Protein AF-0000000069749648 (afdb_homodimer)

Structure (mmCIF, N/CA/C/O backbone):
data_AF-0000000069749648-model_v1
#
loop_
_entity.id
_entity.type
_entity.pdbx_description
1 polymer 'Transgelin 3'
#
loop_
_atom_site.group_PDB
_atom_site.id
_atom_site.type_symbol
_atom_site.label_atom_id
_atom_site.label_alt_id
_atom_site.label_comp_id
_atom_site.label_asym_id
_atom_site.label_entity_id
_atom_site.label_seq_id
_atom_site.pdbx_PDB_ins_code
_atom_site.Cartn_x
_atom_site.Cartn_y
_atom_site.Cartn_z
_atom_site.occupancy
_atom_site.B_iso_or_equiv
_atom_site.auth_seq_id
_atom_site.auth_comp_id
_atom_site.auth_asym_id
_atom_site.auth_atom_id
_atom_site.pdbx_PDB_model_num
ATOM 1 N N . MET A 1 1 ? 39.031 -11.867 5.82 1 22.61 1 MET A N 1
ATOM 2 C CA . MET A 1 1 ? 38.375 -11.773 7.109 1 22.61 1 MET A CA 1
ATOM 3 C C . MET A 1 1 ? 37.031 -11.07 6.965 1 22.61 1 MET A C 1
ATOM 5 O O . MET A 1 1 ? 36.938 -9.844 7.016 1 22.61 1 MET A O 1
ATOM 9 N N . ALA A 1 2 ? 36.281 -11.398 5.996 1 26.17 2 ALA A N 1
ATOM 10 C CA . ALA A 1 2 ? 35.125 -10.641 5.496 1 26.17 2 ALA A CA 1
ATOM 11 C C . ALA A 1 2 ? 34.094 -10.43 6.594 1 26.17 2 ALA A C 1
ATOM 13 O O . ALA A 1 2 ? 33.625 -11.398 7.203 1 26.17 2 ALA A O 1
ATOM 14 N N . ASN A 1 3 ? 34.312 -9.406 7.535 1 29.53 3 ASN A N 1
ATOM 15 C CA . ASN A 1 3 ? 33.469 -8.961 8.641 1 29.53 3 ASN A CA 1
ATOM 16 C C . ASN A 1 3 ? 31.984 -9.008 8.266 1 29.53 3 ASN A C 1
ATOM 18 O O . ASN A 1 3 ? 31.547 -8.32 7.348 1 29.53 3 ASN A O 1
ATOM 22 N N . ARG A 1 4 ? 31.297 -10.023 8.242 1 36.91 4 ARG A N 1
ATOM 23 C CA . ARG A 1 4 ? 29.859 -10.227 8.102 1 36.91 4 ARG A CA 1
ATOM 24 C C . ARG A 1 4 ? 29.078 -9.172 8.867 1 36.91 4 ARG A C 1
ATOM 26 O O . ARG A 1 4 ? 29.234 -9.039 10.086 1 36.91 4 ARG A O 1
ATOM 33 N N . GLY A 1 5 ? 28.859 -7.902 8.477 1 34.72 5 GLY A N 1
ATOM 34 C CA . GLY A 1 5 ? 28.547 -6.609 9.055 1 34.72 5 GLY A CA 1
ATOM 35 C C . GLY A 1 5 ? 27.406 -6.672 10.055 1 34.72 5 GLY A C 1
ATOM 36 O O . GLY A 1 5 ? 26.469 -7.465 9.898 1 34.72 5 GLY A O 1
ATOM 37 N N . PRO A 1 6 ? 27.5 -6.52 11.414 1 42.25 6 PRO A N 1
ATOM 38 C CA . PRO A 1 6 ? 26.672 -6.309 12.594 1 42.25 6 PRO A CA 1
ATOM 39 C C . PRO A 1 6 ? 25.328 -5.672 12.258 1 42.25 6 PRO A C 1
ATOM 41 O O . PRO A 1 6 ? 24.547 -5.352 13.156 1 42.25 6 PRO A O 1
ATOM 44 N N . SER A 1 7 ? 25.062 -4.98 11.141 1 43.41 7 SER A N 1
ATOM 45 C CA . SER A 1 7 ? 24.156 -3.893 10.805 1 43.41 7 SER A CA 1
ATOM 46 C C . SER A 1 7 ? 22.703 -4.371 10.781 1 43.41 7 SER A C 1
ATOM 48 O O . SER A 1 7 ? 21.781 -3.561 10.867 1 43.41 7 SER A O 1
ATOM 50 N N . TYR A 1 8 ? 22.422 -5.598 10.43 1 50.19 8 TYR A N 1
ATOM 51 C CA . TYR A 1 8 ? 21.016 -5.996 10.281 1 50.19 8 TYR A CA 1
ATOM 52 C C . TYR A 1 8 ? 20.312 -6.016 11.633 1 50.19 8 TYR A C 1
ATOM 54 O O . TYR A 1 8 ? 19.156 -5.602 11.742 1 50.19 8 TYR A O 1
ATOM 62 N N . GLY A 1 9 ? 21 -6.465 12.609 1 49.41 9 GLY A N 1
ATOM 63 C CA . GLY A 1 9 ? 20.422 -6.516 13.945 1 49.41 9 GLY A CA 1
ATOM 64 C C . GLY A 1 9 ? 20.141 -5.145 14.523 1 49.41 9 GLY A C 1
ATOM 65 O O . GLY A 1 9 ? 19.078 -4.926 15.117 1 49.41 9 GLY A O 1
ATOM 66 N N . LEU A 1 10 ? 21.156 -4.352 14.523 1 55.03 10 LEU A N 1
ATOM 67 C CA . LEU A 1 10 ? 21 -2.982 15.008 1 55.03 10 LEU A CA 1
ATOM 68 C C . LEU A 1 10 ? 19.906 -2.25 14.242 1 55.03 10 LEU A C 1
ATOM 70 O O . LEU A 1 10 ? 19.125 -1.51 14.836 1 55.03 10 LEU A O 1
ATOM 74 N N . SER A 1 11 ? 19.734 -2.695 13.039 1 69.81 11 SER A N 1
ATOM 75 C CA . SER A 1 11 ? 18.719 -2.07 12.203 1 69.81 11 SER A CA 1
ATOM 76 C C . SER A 1 11 ? 17.328 -2.525 12.602 1 69.81 11 SER A C 1
ATOM 78 O O . SER A 1 11 ? 16.391 -1.717 12.648 1 69.81 11 SER A O 1
ATOM 80 N N . ARG A 1 12 ? 17.359 -3.623 13.133 1 64.25 12 ARG A N 1
ATOM 81 C CA . ARG A 1 12 ? 16.047 -4.148 13.508 1 64.25 12 ARG A CA 1
ATOM 82 C C . ARG A 1 12 ? 15.57 -3.545 14.828 1 64.25 12 ARG A C 1
ATOM 84 O O . ARG A 1 12 ? 14.398 -3.197 14.969 1 64.25 12 ARG A O 1
ATOM 91 N N . GLU A 1 13 ? 16.453 -3.598 15.758 1 68.69 13 GLU A N 1
ATOM 92 C CA . GLU A 1 13 ? 16.125 -2.957 17.031 1 68.69 13 GLU A CA 1
ATOM 93 C C . GLU A 1 13 ? 15.68 -1.511 16.812 1 68.69 13 GLU A C 1
ATOM 95 O O . GLU A 1 13 ? 14.734 -1.045 17.453 1 68.69 13 GLU A O 1
ATOM 100 N N . VAL A 1 14 ? 16.359 -0.956 15.922 1 72.12 14 VAL A N 1
ATOM 101 C CA . VAL A 1 14 ? 16.031 0.428 15.602 1 72.12 14 VAL A CA 1
ATOM 102 C C . VAL A 1 14 ? 14.641 0.489 14.961 1 72.12 14 VAL A C 1
ATOM 104 O O . VAL A 1 14 ? 13.805 1.304 15.352 1 72.12 14 VAL A O 1
ATOM 107 N N . GLN A 1 15 ? 14.281 -0.429 14.086 1 76.94 15 GLN A N 1
ATOM 108 C CA . GLN A 1 15 ? 12.992 -0.454 13.398 1 76.94 15 GLN A CA 1
ATOM 109 C C . GLN A 1 15 ? 11.852 -0.719 14.375 1 76.94 15 GLN A C 1
ATOM 111 O O . GLN A 1 15 ? 10.781 -0.114 14.266 1 76.94 15 GLN A O 1
ATOM 116 N N . GLU A 1 16 ? 12.164 -1.532 15.305 1 74.88 16 GLU A N 1
ATOM 117 C CA . GLU A 1 16 ? 11.148 -1.84 16.312 1 74.88 16 GLU A CA 1
ATOM 118 C C . GLU A 1 16 ? 10.828 -0.618 17.172 1 74.88 16 GLU A C 1
ATOM 120 O O . GLU A 1 16 ? 9.672 -0.383 17.516 1 74.88 16 GLU A O 1
ATOM 125 N N . LYS A 1 17 ? 11.758 -0.023 17.531 1 76.94 17 LYS A N 1
ATOM 126 C CA . LYS A 1 17 ? 11.57 1.187 18.328 1 76.94 17 LYS A CA 1
ATOM 127 C C . LYS A 1 17 ? 10.773 2.232 17.547 1 76.94 17 LYS A C 1
ATOM 129 O O . LYS A 1 17 ? 9.914 2.908 18.125 1 76.94 17 LYS A O 1
ATOM 134 N N . ILE A 1 18 ? 11.008 2.203 16.359 1 75.56 18 ILE A N 1
ATOM 135 C CA . ILE A 1 18 ? 10.289 3.133 15.492 1 75.56 18 ILE A CA 1
ATOM 136 C C . ILE A 1 18 ? 8.812 2.758 15.445 1 75.56 18 ILE A C 1
ATOM 138 O O . ILE A 1 18 ? 7.941 3.619 15.594 1 75.56 18 ILE A O 1
ATOM 142 N N . GLU A 1 19 ? 8.578 1.515 15.305 1 80.31 19 GLU A N 1
ATOM 143 C CA . GLU A 1 19 ? 7.207 1.035 15.211 1 80.31 19 GLU A CA 1
ATOM 144 C C . GLU A 1 19 ? 6.453 1.244 16.516 1 80.31 19 GLU A C 1
ATOM 146 O O . GLU A 1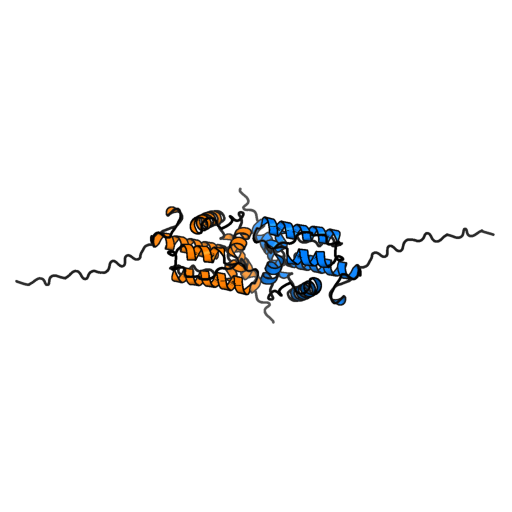 19 ? 5.242 1.469 16.516 1 80.31 19 GLU A O 1
ATOM 151 N N . GLN A 1 20 ? 7.164 1.251 17.547 1 82.88 20 GLN A N 1
ATOM 152 C CA . GLN A 1 20 ? 6.559 1.403 18.875 1 82.88 20 GLN A CA 1
ATOM 153 C C . GLN A 1 20 ? 6.09 2.838 19.094 1 82.88 20 GLN A C 1
ATOM 155 O O . GLN A 1 20 ? 5.234 3.088 19.953 1 82.88 20 GLN A O 1
ATOM 160 N N . LYS A 1 21 ? 6.582 3.648 18.359 1 91.94 21 LYS A N 1
ATOM 161 C CA . LYS A 1 21 ? 6.258 5.062 18.531 1 91.94 21 LYS A CA 1
ATOM 162 C C . LYS A 1 21 ? 4.953 5.418 17.828 1 91.94 21 LYS A C 1
ATOM 164 O O . LYS A 1 21 ? 4.379 6.48 18.078 1 91.94 21 LYS A O 1
ATOM 169 N N . TYR A 1 22 ? 4.484 4.508 17.109 1 94.75 22 TYR A N 1
ATOM 170 C CA . TYR A 1 22 ? 3.227 4.758 16.422 1 94.75 22 TYR A CA 1
ATOM 171 C C . TYR A 1 22 ? 2.076 4.891 17.422 1 94.75 22 TYR A C 1
ATOM 173 O O . TYR A 1 22 ? 1.959 4.094 18.344 1 94.75 22 TYR A O 1
ATOM 181 N N . ASP A 1 23 ? 1.226 5.883 17.25 1 96.62 23 ASP A N 1
ATOM 182 C CA . ASP A 1 23 ? 0.149 6.195 18.188 1 96.62 23 ASP A CA 1
ATOM 183 C C . ASP A 1 23 ? -1.218 6.035 17.531 1 96.62 23 ASP A C 1
ATOM 185 O O . ASP A 1 23 ? -1.628 6.875 16.734 1 96.62 23 ASP A O 1
ATOM 189 N N . ALA A 1 24 ? -1.998 5.047 17.953 1 95.56 24 ALA A N 1
ATOM 190 C CA . ALA A 1 24 ? -3.293 4.73 17.359 1 95.56 24 ALA A CA 1
ATOM 191 C C . ALA A 1 24 ? -4.305 5.844 17.609 1 95.56 24 ALA A C 1
ATOM 193 O O . ALA A 1 24 ? -5.16 6.125 16.781 1 95.56 24 ALA A O 1
ATOM 194 N N . ASP A 1 25 ? -4.266 6.387 18.797 1 96.81 25 ASP A N 1
ATOM 195 C CA . ASP A 1 25 ? -5.164 7.5 19.078 1 96.81 25 ASP A CA 1
ATOM 196 C C . ASP A 1 25 ? -4.867 8.695 18.188 1 96.81 25 ASP A C 1
ATOM 198 O O . ASP A 1 25 ? -5.789 9.375 17.719 1 96.81 25 ASP A O 1
ATOM 202 N N . LEU A 1 26 ? -3.594 8.961 18.031 1 96.88 26 LEU A N 1
ATOM 203 C CA . LEU A 1 26 ? -3.188 10.047 17.156 1 96.88 26 LEU A CA 1
ATOM 204 C C . LEU A 1 26 ? -3.65 9.789 15.727 1 96.88 26 LEU A C 1
ATOM 206 O O . LEU A 1 26 ? -4.082 10.711 15.031 1 96.88 26 LEU A O 1
ATOM 210 N N . GLU A 1 27 ? -3.531 8.578 15.258 1 97.81 27 GLU A N 1
ATOM 211 C CA . GLU A 1 27 ? -4.051 8.188 13.953 1 97.81 27 GLU A CA 1
ATOM 212 C C . GLU A 1 27 ? -5.504 8.617 13.781 1 97.81 27 GLU A C 1
ATOM 214 O O . GLU A 1 27 ? -5.855 9.273 12.797 1 97.81 27 GLU A O 1
ATOM 219 N N . ASN A 1 28 ? -6.328 8.297 14.734 1 96.69 28 ASN A N 1
ATOM 220 C CA . ASN A 1 28 ? -7.75 8.617 14.664 1 96.69 28 ASN A CA 1
ATOM 221 C C . ASN A 1 28 ? -7.977 10.125 14.586 1 96.69 28 ASN A C 1
ATOM 223 O O . ASN A 1 28 ? -8.812 10.586 13.812 1 96.69 28 ASN A O 1
ATOM 227 N N . LYS A 1 29 ? -7.262 10.82 15.352 1 96.69 29 LYS A N 1
ATOM 228 C CA . LYS A 1 29 ? -7.355 12.273 15.352 1 96.69 29 LYS A CA 1
ATOM 229 C C . LYS A 1 29 ? -6.965 12.844 13.984 1 96.69 29 LYS A C 1
ATOM 231 O O . LYS A 1 29 ? -7.656 13.719 13.453 1 96.69 29 LYS A O 1
ATOM 236 N N . LEU A 1 30 ? -5.91 12.328 13.461 1 97.81 30 LEU A N 1
ATOM 237 C CA . LEU A 1 30 ? -5.414 12.82 12.18 1 97.81 30 LEU A CA 1
ATOM 238 C C . LEU A 1 30 ? -6.375 12.477 11.055 1 97.81 30 LEU A C 1
ATOM 240 O O . LEU A 1 30 ? -6.625 13.297 10.164 1 97.81 30 LEU A O 1
ATOM 244 N N . VAL A 1 31 ? -6.914 11.305 11.078 1 96.94 31 VAL A N 1
ATOM 245 C CA . VAL A 1 31 ? -7.895 10.891 10.078 1 96.94 31 VAL A CA 1
ATOM 246 C C . VAL A 1 31 ? -9.109 11.812 10.141 1 96.94 31 VAL A C 1
ATOM 248 O O . VAL A 1 31 ? -9.57 12.305 9.109 1 96.94 31 VAL A O 1
ATOM 251 N N . ASP A 1 32 ? -9.586 12.039 11.32 1 95.38 32 ASP A N 1
ATOM 252 C CA . ASP A 1 32 ? -10.742 12.914 11.5 1 95.38 32 ASP A CA 1
ATOM 253 C C . ASP A 1 32 ? -10.461 14.312 10.953 1 95.38 32 ASP A C 1
ATOM 255 O O . ASP A 1 32 ? -11.289 14.891 10.258 1 95.38 32 ASP A O 1
ATOM 259 N N . TRP A 1 33 ? -9.352 14.789 11.227 1 97 33 TRP A N 1
ATOM 260 C CA . TRP A 1 33 ? -8.992 16.125 10.758 1 97 33 TRP A CA 1
ATOM 261 C C . TRP A 1 33 ? -8.922 16.172 9.242 1 97 33 TRP A C 1
ATOM 263 O O . TRP A 1 33 ? -9.5 17.062 8.609 1 97 33 TRP A O 1
ATOM 273 N N . ILE A 1 34 ? -8.242 15.258 8.664 1 97.5 34 ILE A N 1
ATOM 274 C CA . ILE A 1 34 ? -8.016 15.258 7.223 1 97.5 34 ILE A CA 1
ATOM 275 C C . ILE A 1 34 ? -9.352 15.172 6.492 1 97.5 34 ILE A C 1
ATOM 277 O O . ILE A 1 34 ? -9.578 15.898 5.52 1 97.5 34 ILE A O 1
ATOM 281 N N . ILE A 1 35 ? -10.195 14.359 6.957 1 95.88 35 ILE A N 1
ATOM 282 C CA . ILE A 1 35 ? -11.5 14.195 6.328 1 95.88 35 ILE A CA 1
ATOM 283 C C . ILE A 1 35 ? -12.297 15.5 6.445 1 95.88 35 ILE A C 1
ATOM 285 O O . ILE A 1 35 ? -12.891 15.961 5.469 1 95.88 35 ILE A O 1
ATOM 289 N N . LEU A 1 36 ? -12.273 16.031 7.605 1 94.75 36 LEU A N 1
ATOM 290 C CA . LEU A 1 36 ? -12.984 17.297 7.816 1 94.75 36 LEU A CA 1
ATOM 291 C C . LEU A 1 36 ? -12.383 18.406 6.973 1 94.75 36 LEU A C 1
ATOM 293 O O . LEU A 1 36 ? -13.109 19.188 6.359 1 94.75 36 LEU A O 1
ATOM 297 N N . GLN A 1 37 ? -11.055 18.484 6.945 1 96.38 37 GLN A N 1
ATOM 298 C CA . GLN A 1 37 ? -10.32 19.547 6.242 1 96.38 37 GLN A CA 1
ATOM 299 C C . GLN A 1 37 ? -10.547 19.453 4.738 1 96.38 37 GLN A C 1
ATOM 301 O O . GLN A 1 37 ? -10.742 20.469 4.074 1 96.38 37 GLN A O 1
ATOM 306 N N . CYS A 1 38 ? -10.445 18.297 4.125 1 94.5 38 CYS A N 1
ATOM 307 C CA . CYS A 1 38 ? -10.547 18.094 2.686 1 94.5 38 CYS A CA 1
ATOM 308 C C . CYS A 1 38 ? -12 18 2.246 1 94.5 38 CYS A C 1
ATOM 310 O O . CYS A 1 38 ? -12.305 18.109 1.055 1 94.5 38 CYS A O 1
ATOM 312 N N . ALA A 1 39 ? -12.836 17.75 3.018 1 81 39 ALA A N 1
ATOM 313 C CA . ALA A 1 39 ? -14.266 17.672 2.734 1 81 39 ALA A CA 1
ATOM 314 C C . ALA A 1 39 ? -14.672 16.266 2.322 1 81 39 ALA A C 1
ATOM 316 O O . ALA A 1 39 ? -13.914 15.312 2.527 1 81 39 ALA A O 1
ATOM 317 N N . GLU A 1 40 ? -15.797 16.156 1.513 1 70.44 40 GLU A N 1
ATOM 318 C CA . GLU A 1 40 ? -16.594 14.938 1.503 1 70.44 40 GLU A CA 1
ATOM 319 C C . GLU A 1 40 ? -16.094 13.961 0.442 1 70.44 40 GLU A C 1
ATOM 321 O O . GLU A 1 40 ? -16.578 12.828 0.366 1 70.44 40 GLU A O 1
ATOM 326 N N . ASP A 1 41 ? -15 14.227 -0.091 1 81.5 41 ASP A N 1
ATOM 327 C CA . ASP A 1 41 ? -14.672 13.312 -1.179 1 81.5 41 ASP A CA 1
ATOM 328 C C . ASP A 1 41 ? -13.625 12.289 -0.742 1 81.5 41 ASP A C 1
ATOM 330 O O . ASP A 1 41 ? -13.156 11.484 -1.55 1 81.5 41 ASP A O 1
ATOM 334 N N . ILE A 1 42 ? -13.352 12.203 0.586 1 86.81 42 ILE A N 1
ATOM 335 C CA . ILE A 1 42 ? -12.328 11.266 1.046 1 86.81 42 ILE A CA 1
ATOM 336 C C . ILE A 1 42 ? -12.969 10.172 1.893 1 86.81 42 ILE A C 1
ATOM 338 O O . ILE A 1 42 ? -13.703 10.461 2.836 1 86.81 42 ILE A O 1
ATOM 342 N N . GLU A 1 43 ? -12.773 9 1.472 1 85.25 43 GLU A N 1
ATOM 343 C CA . GLU A 1 43 ? -13.305 7.871 2.227 1 85.25 43 GLU A CA 1
ATOM 344 C C . GLU A 1 43 ? -12.508 7.637 3.506 1 85.25 43 GLU A C 1
ATOM 346 O O . GLU A 1 43 ? -11.281 7.699 3.496 1 85.25 43 GLU A O 1
ATOM 351 N N . HIS A 1 44 ? -13.312 7.406 4.578 1 91.81 44 HIS A N 1
ATOM 352 C CA . HIS A 1 44 ? -12.695 7.105 5.859 1 91.81 44 HIS A CA 1
ATOM 353 C C . HIS A 1 44 ? -12.008 5.742 5.832 1 91.81 44 HIS A C 1
ATOM 355 O O . HIS A 1 44 ? -12.641 4.734 5.504 1 91.81 44 HIS A O 1
ATOM 361 N N . PRO A 1 45 ? -10.758 5.73 6.191 1 92.38 45 PRO A N 1
ATOM 362 C CA . PRO A 1 45 ? -10.102 4.422 6.23 1 92.38 45 PRO A CA 1
ATOM 363 C C . PRO A 1 45 ? -10.445 3.625 7.488 1 92.38 45 PRO A C 1
ATOM 365 O O . PRO A 1 45 ? -10.766 4.211 8.523 1 92.38 45 PRO A O 1
ATOM 368 N N . PRO A 1 46 ? -10.477 2.273 7.387 1 92.69 46 PRO A N 1
ATOM 369 C CA . PRO A 1 46 ? -10.531 1.504 8.633 1 92.69 46 PRO A CA 1
ATOM 370 C C . PRO A 1 46 ? -9.375 1.822 9.57 1 92.69 46 PRO A C 1
ATOM 372 O O . PRO A 1 46 ? -8.32 2.295 9.133 1 92.69 46 PRO A O 1
ATOM 375 N N . PRO A 1 47 ? -9.641 1.553 10.82 1 94.38 47 PRO A N 1
ATOM 376 C CA . PRO A 1 47 ? -8.555 1.838 11.766 1 94.38 47 PRO A CA 1
ATOM 377 C C . PRO A 1 47 ? -7.367 0.896 11.602 1 94.38 47 PRO A C 1
ATOM 379 O O . PRO A 1 47 ? -7.523 -0.222 11.102 1 94.38 47 PRO A O 1
ATOM 382 N N . GLY A 1 48 ? -6.215 1.396 11.977 1 95 48 GLY A N 1
ATOM 383 C CA . GLY A 1 48 ? -5.016 0.573 11.953 1 95 48 GLY A CA 1
ATOM 384 C C . GLY A 1 48 ? -3.885 1.189 11.156 1 95 48 GLY A C 1
ATOM 385 O O . GLY A 1 48 ? -4.121 1.814 10.117 1 95 48 GLY A O 1
ATOM 386 N N . ARG A 1 49 ? -2.688 0.854 11.609 1 95.12 49 ARG A N 1
ATOM 387 C CA . ARG A 1 49 ? -1.48 1.42 11.016 1 95.12 49 ARG A CA 1
ATOM 388 C C . ARG A 1 49 ? -1.396 1.091 9.531 1 95.12 49 ARG A C 1
ATOM 390 O O . ARG A 1 49 ? -1.089 1.961 8.711 1 95.12 49 ARG A O 1
ATOM 397 N N . ALA A 1 50 ? -1.678 -0.129 9.211 1 93.62 50 ALA A N 1
ATOM 398 C CA . ALA A 1 50 ? -1.573 -0.572 7.824 1 93.62 50 ALA A CA 1
ATOM 399 C C . ALA A 1 50 ? -2.602 0.133 6.941 1 93.62 50 ALA A C 1
ATOM 401 O O . ALA A 1 50 ? -2.289 0.549 5.824 1 93.62 50 ALA A O 1
ATOM 402 N N . HIS A 1 51 ? -3.801 0.271 7.434 1 94.38 51 HIS A N 1
ATOM 403 C CA . HIS A 1 51 ? -4.859 0.953 6.695 1 94.38 51 HIS A CA 1
ATOM 404 C C . HIS A 1 51 ? -4.547 2.438 6.531 1 94.38 51 HIS A C 1
ATOM 406 O O . HIS A 1 51 ? -4.797 3.014 5.469 1 94.38 51 HIS A O 1
ATOM 412 N N . PHE A 1 52 ? -3.947 2.967 7.617 1 97.06 52 PHE A N 1
ATOM 413 C CA . PHE A 1 52 ? -3.553 4.371 7.574 1 97.06 52 PHE A CA 1
ATOM 414 C C . PHE A 1 52 ? -2.467 4.598 6.531 1 97.06 52 PHE A C 1
ATOM 416 O O . PHE A 1 52 ? -2.541 5.547 5.746 1 97.06 52 PHE A O 1
ATOM 423 N N . GLN A 1 53 ? -1.512 3.758 6.473 1 96.62 53 GLN A N 1
ATOM 424 C CA . GLN A 1 53 ? -0.444 3.836 5.48 1 96.62 53 GLN A CA 1
ATOM 425 C C . GLN A 1 53 ? -1 3.736 4.066 1 96.62 53 GLN A C 1
ATOM 427 O O . GLN A 1 53 ? -0.69 4.566 3.209 1 96.62 53 GLN A O 1
ATOM 432 N N . GLN A 1 54 ? -1.849 2.834 3.848 1 94.06 54 GLN A N 1
ATOM 433 C CA . GLN A 1 54 ? -2.41 2.604 2.52 1 94.06 54 GLN A CA 1
ATOM 434 C C . GLN A 1 54 ? -3.254 3.793 2.066 1 94.06 54 GLN A C 1
ATOM 436 O O . GLN A 1 54 ? -3.225 4.168 0.893 1 94.06 54 GLN A O 1
ATOM 441 N N . TRP A 1 55 ? -3.939 4.297 3.002 1 94.56 55 TRP A N 1
ATOM 442 C CA . TRP A 1 55 ? -4.82 5.43 2.746 1 94.56 55 TRP A CA 1
ATOM 443 C C . TRP A 1 55 ? -4.027 6.633 2.246 1 94.56 55 TRP A C 1
ATOM 445 O O . TRP A 1 55 ? -4.484 7.359 1.36 1 94.56 55 TRP A O 1
ATOM 455 N N . LEU A 1 56 ? -2.793 6.777 2.684 1 97 56 LEU A N 1
ATOM 456 C CA . LEU A 1 56 ? -1.982 7.953 2.396 1 97 56 LEU A CA 1
ATOM 457 C C . LEU A 1 56 ? -0.925 7.645 1.343 1 97 56 LEU A C 1
ATOM 459 O O . LEU A 1 56 ? -0.316 8.555 0.78 1 97 56 LEU A O 1
ATOM 463 N N . MET A 1 57 ? -0.721 6.465 1.025 1 96 57 MET A N 1
ATOM 464 C CA . MET A 1 57 ? 0.48 5.941 0.38 1 96 57 MET A CA 1
ATOM 465 C C . MET A 1 57 ? 0.635 6.512 -1.025 1 96 57 MET A C 1
ATOM 467 O O . MET A 1 57 ? 1.754 6.77 -1.477 1 96 57 MET A O 1
ATOM 471 N N . ASP A 1 58 ? -0.434 6.785 -1.72 1 94.44 58 ASP A N 1
ATOM 472 C CA . ASP A 1 58 ? -0.288 7.215 -3.107 1 94.44 58 ASP A CA 1
ATOM 473 C C . ASP A 1 58 ? -0.181 8.734 -3.201 1 94.44 58 ASP A C 1
ATOM 475 O O . ASP A 1 58 ? -0.07 9.289 -4.297 1 94.44 58 ASP A O 1
ATOM 479 N N . GLY A 1 59 ? -0.336 9.406 -2.043 1 97.38 59 GLY A N 1
ATOM 480 C CA . GLY A 1 59 ? -0.088 10.844 -1.986 1 97.38 59 GLY A CA 1
ATOM 481 C C . GLY A 1 59 ? -1.316 11.672 -2.305 1 97.38 59 GLY A C 1
ATOM 482 O O . GLY A 1 59 ? -1.327 12.883 -2.08 1 97.38 59 GLY A O 1
ATOM 483 N N . THR A 1 60 ? -2.371 11.055 -2.785 1 96.25 60 THR A N 1
ATOM 484 C CA . THR A 1 60 ? -3.553 11.781 -3.232 1 96.25 60 THR A CA 1
ATOM 485 C C . THR A 1 60 ? -4.195 12.531 -2.07 1 96.25 60 THR A C 1
ATOM 487 O O . THR A 1 60 ? -4.449 13.734 -2.166 1 96.25 60 THR A O 1
ATOM 490 N N . VAL A 1 61 ? -4.426 11.852 -0.993 1 96.62 61 VAL A N 1
ATOM 491 C CA . VAL A 1 61 ? -5.059 12.445 0.177 1 96.62 61 VAL A CA 1
ATOM 492 C C . VAL A 1 61 ? -4.172 13.555 0.734 1 96.62 61 VAL A C 1
ATOM 494 O O . VAL A 1 61 ? -4.664 14.625 1.114 1 96.62 61 VAL A O 1
ATOM 497 N N . LEU A 1 62 ? -2.883 13.336 0.735 1 98.12 62 LEU A N 1
ATOM 498 C CA . LEU A 1 62 ? -1.933 14.305 1.262 1 98.12 62 LEU A CA 1
ATOM 499 C C . LEU A 1 62 ? -1.948 15.586 0.43 1 98.12 62 LEU A C 1
ATOM 501 O O . LEU A 1 62 ? -1.956 16.688 0.979 1 98.12 62 LEU A O 1
ATOM 505 N N . CYS A 1 63 ? -1.938 15.422 -0.853 1 98.19 63 CYS A N 1
ATOM 506 C CA . CYS A 1 63 ? -1.979 16.578 -1.747 1 98.19 63 CYS A CA 1
ATOM 507 C C . CYS A 1 63 ? -3.289 17.344 -1.592 1 98.19 63 CYS A C 1
ATOM 509 O O . CYS A 1 63 ? -3.295 18.562 -1.582 1 98.19 63 CYS A O 1
ATOM 511 N N . LYS A 1 64 ? -4.375 16.641 -1.459 1 97.25 64 LYS A N 1
ATOM 512 C CA . LYS A 1 64 ? -5.656 17.281 -1.206 1 97.25 64 LYS A CA 1
ATOM 513 C C . LYS A 1 64 ? -5.629 18.062 0.113 1 97.25 64 LYS A C 1
ATOM 515 O O . LYS A 1 64 ? -6.145 19.172 0.199 1 97.25 64 LYS A O 1
ATOM 520 N N . LEU A 1 65 ? -5.047 17.469 1.126 1 97.62 65 LEU A N 1
ATOM 521 C CA . LEU A 1 65 ? -4.949 18.094 2.441 1 97.62 65 LEU A CA 1
ATOM 522 C C . LEU A 1 65 ? -4.203 19.422 2.357 1 97.62 65 LEU A C 1
ATOM 524 O O . LEU A 1 65 ? -4.727 20.469 2.768 1 97.62 65 LEU A O 1
ATOM 528 N N . ILE A 1 66 ? -3.018 19.438 1.768 1 98.62 66 ILE A N 1
ATOM 529 C CA . ILE A 1 66 ? -2.203 20.656 1.74 1 98.62 66 ILE A CA 1
ATOM 530 C C . ILE A 1 66 ? -2.879 21.703 0.872 1 98.62 66 ILE A C 1
ATOM 532 O O . ILE A 1 66 ? -2.875 22.891 1.213 1 98.62 66 ILE A O 1
ATOM 536 N N . ASN A 1 67 ? -3.475 21.266 -0.201 1 97.75 67 ASN A N 1
ATOM 537 C CA . ASN A 1 67 ? -4.188 22.219 -1.048 1 97.75 67 ASN A CA 1
ATOM 538 C C . ASN A 1 67 ? -5.359 22.859 -0.31 1 97.75 67 ASN A C 1
ATOM 540 O O . ASN A 1 67 ? -5.652 24.047 -0.506 1 97.75 67 ASN A O 1
ATOM 544 N N . SER A 1 68 ? -6.004 22.109 0.497 1 97.25 68 SER A N 1
ATOM 545 C CA . SER A 1 68 ? -7.176 22.594 1.217 1 97.25 68 SER A CA 1
ATOM 546 C C . SER A 1 68 ? -6.793 23.656 2.238 1 97.25 68 SER A C 1
ATOM 548 O O . SER A 1 68 ? -7.656 24.359 2.768 1 97.25 68 SER A O 1
ATOM 550 N N . LEU A 1 69 ? -5.559 23.812 2.533 1 97.62 69 LEU A N 1
ATOM 551 C CA . LEU A 1 69 ? -5.078 24.781 3.508 1 97.62 69 LEU A CA 1
ATOM 552 C C . LEU A 1 69 ? -4.762 26.109 2.834 1 97.62 69 LEU A C 1
ATOM 554 O O . LEU A 1 69 ? -4.246 27.031 3.477 1 97.62 69 LEU A O 1
ATOM 558 N N . TYR A 1 70 ? -5.055 26.156 1.564 1 97.69 70 TYR A N 1
ATOM 559 C CA . TYR A 1 70 ? -4.902 27.391 0.797 1 97.69 70 TYR A CA 1
ATOM 560 C C . TYR A 1 70 ? -6.25 27.906 0.31 1 97.69 70 TYR A C 1
ATOM 562 O O . TYR A 1 70 ? -7.188 27.125 0.125 1 97.69 70 TYR A O 1
ATOM 570 N N . PRO A 1 71 ? -6.301 29.25 0.111 1 96.5 71 PRO A N 1
ATOM 571 C CA . PRO A 1 71 ? -7.516 29.75 -0.535 1 96.5 71 PRO A CA 1
ATOM 572 C C . PRO A 1 71 ? -7.703 29.203 -1.946 1 96.5 71 PRO A C 1
ATOM 574 O O . PRO A 1 71 ? -6.727 28.859 -2.617 1 96.5 71 PRO A O 1
ATOM 577 N N . PRO A 1 72 ? -9.008 29.109 -2.318 1 94.31 72 PRO A N 1
ATOM 578 C CA . PRO A 1 72 ? -9.258 28.625 -3.678 1 94.31 72 PRO A CA 1
ATOM 579 C C . PRO A 1 72 ? -8.453 29.391 -4.73 1 94.31 72 PRO A C 1
ATOM 581 O O . PRO A 1 72 ? -8.391 30.625 -4.688 1 94.31 72 PRO A O 1
ATOM 584 N N . GLY A 1 73 ? -7.809 28.641 -5.57 1 95.12 73 GLY A N 1
ATOM 585 C CA . GLY A 1 73 ? -7.031 29.266 -6.633 1 95.12 73 GLY A CA 1
ATOM 586 C C . GLY A 1 73 ? -5.562 29.406 -6.289 1 95.12 73 GLY A C 1
ATOM 587 O O . GLY A 1 73 ? -4.746 29.719 -7.16 1 95.12 73 GLY A O 1
ATOM 588 N N . GLN A 1 74 ? -5.109 29.266 -5.043 1 97.25 74 GLN A N 1
ATOM 589 C CA . GLN A 1 74 ? -3.725 29.438 -4.613 1 97.25 74 GLN A CA 1
ATOM 590 C C . GLN A 1 74 ? -3.115 28.109 -4.184 1 97.25 74 GLN A C 1
ATOM 592 O O . GLN A 1 74 ? -2.109 28.078 -3.471 1 97.25 74 GLN A O 1
ATOM 597 N N . GLU A 1 75 ? -3.779 27.078 -4.57 1 97.56 75 GLU A N 1
ATOM 598 C CA . GLU A 1 75 ? -3.311 25.75 -4.211 1 97.56 75 GLU A CA 1
ATOM 599 C C . GLU A 1 75 ? -1.919 25.484 -4.773 1 97.56 75 GLU A C 1
ATOM 601 O O . GLU A 1 75 ? -1.641 25.797 -5.934 1 97.56 75 GLU A O 1
ATOM 606 N N . PRO A 1 76 ? -1.045 24.891 -4.012 1 98.25 76 PRO A N 1
ATOM 607 C CA . PRO A 1 76 ? 0.333 24.672 -4.461 1 98.25 76 PRO A CA 1
ATOM 608 C C . PRO A 1 76 ? 0.464 23.484 -5.406 1 98.25 76 PRO A C 1
ATOM 610 O O . PRO A 1 76 ? 1.467 23.359 -6.113 1 98.25 76 PRO A O 1
ATOM 613 N N . ILE A 1 77 ? -0.465 22.594 -5.359 1 98.12 77 ILE A N 1
ATOM 614 C CA . ILE A 1 77 ? -0.384 21.406 -6.207 1 98.12 77 ILE A CA 1
ATOM 615 C C . ILE A 1 77 ? -1.497 21.453 -7.254 1 98.12 77 ILE A C 1
ATOM 617 O O . ILE A 1 77 ? -2.68 21.375 -6.91 1 98.12 77 ILE A O 1
ATOM 621 N N . ALA A 1 78 ? -1.133 21.406 -8.469 1 95.56 78 ALA A N 1
ATOM 622 C CA . ALA A 1 78 ? -2.066 21.656 -9.562 1 95.56 78 ALA A CA 1
ATOM 623 C C . ALA A 1 78 ? -2.814 20.391 -9.953 1 95.56 78 ALA A C 1
ATOM 625 O O . ALA A 1 78 ? -4.031 20.422 -10.156 1 95.56 78 ALA A O 1
ATOM 626 N N . LYS A 1 79 ? -2.084 19.344 -10.094 1 95.69 79 LYS A N 1
ATOM 627 C CA . LYS A 1 79 ? -2.691 18.109 -10.57 1 95.69 79 L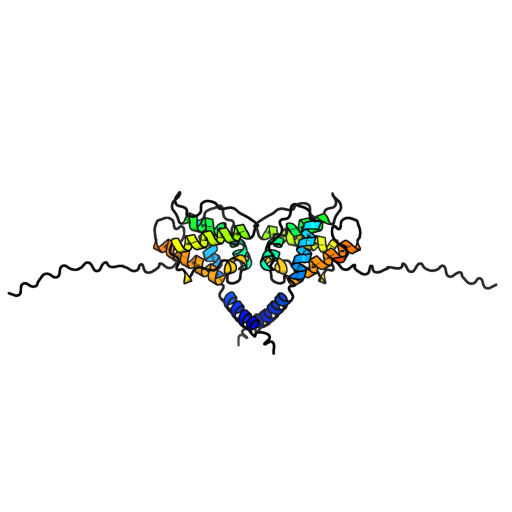YS A CA 1
ATOM 628 C C . LYS A 1 79 ? -2.535 16.984 -9.547 1 95.69 79 LYS A C 1
ATOM 630 O O . LYS A 1 79 ? -1.425 16.719 -9.086 1 95.69 79 LYS A O 1
ATOM 635 N N . ILE A 1 80 ? -3.67 16.516 -9.188 1 95.38 80 ILE A N 1
ATOM 636 C CA . ILE A 1 80 ? -3.707 15.375 -8.281 1 95.38 80 ILE A CA 1
ATOM 637 C C . ILE A 1 80 ? -4.398 14.195 -8.961 1 95.38 80 ILE A C 1
ATOM 639 O O . ILE A 1 80 ? -5.5 14.344 -9.5 1 95.38 80 ILE A O 1
ATOM 643 N N . SER A 1 81 ? -3.723 13.078 -9.031 1 92.31 81 SER A N 1
ATOM 644 C CA . SER A 1 81 ? -4.309 11.922 -9.695 1 92.31 81 SER A CA 1
ATOM 645 C C . SER A 1 81 ? -3.969 10.633 -8.953 1 92.31 81 SER A C 1
ATOM 647 O O . SER A 1 81 ? -2.84 10.453 -8.492 1 92.31 81 SER A O 1
ATOM 649 N N . GLU A 1 82 ? -4.996 9.82 -8.859 1 88.94 82 GLU A N 1
ATOM 650 C CA . GLU A 1 82 ? -4.746 8.484 -8.336 1 88.94 82 GLU A CA 1
ATOM 651 C C . GLU A 1 82 ? -3.967 7.633 -9.336 1 88.94 82 GLU A C 1
ATOM 653 O O . GLU A 1 82 ? -4.219 7.695 -10.539 1 88.94 82 GLU A O 1
ATOM 658 N N . SER A 1 83 ? -2.918 6.949 -8.82 1 86.94 83 SER A N 1
ATOM 659 C CA . SER A 1 83 ? -2.123 6.082 -9.688 1 86.94 83 SER A CA 1
ATOM 660 C C . SER A 1 83 ? -1.588 4.875 -8.922 1 86.94 83 SER A C 1
ATOM 662 O O . SER A 1 83 ? -1.196 4.996 -7.762 1 86.94 83 SER A O 1
ATOM 664 N N . LYS A 1 84 ? -1.479 3.768 -9.625 1 82.75 84 LYS A N 1
ATOM 665 C CA . LYS A 1 84 ? -0.86 2.572 -9.062 1 82.75 84 LYS A CA 1
ATOM 666 C C . LYS A 1 84 ? 0.637 2.539 -9.352 1 82.75 84 LYS A C 1
ATOM 668 O O . LYS A 1 84 ? 1.361 1.701 -8.805 1 82.75 84 LYS A O 1
ATOM 673 N N . MET A 1 85 ? 1.019 3.492 -10.203 1 83.56 85 MET A N 1
ATOM 674 C CA . MET A 1 85 ? 2.432 3.518 -10.57 1 83.56 85 MET A CA 1
ATOM 675 C C . MET A 1 85 ? 3.275 4.121 -9.453 1 83.56 85 MET A C 1
ATOM 677 O O . MET A 1 85 ? 3.01 5.238 -9.008 1 83.56 85 MET A O 1
ATOM 681 N N . ALA A 1 86 ? 4.312 3.387 -9.117 1 88.88 86 ALA A N 1
ATOM 682 C CA . ALA A 1 86 ? 5.168 3.771 -7.996 1 88.88 86 ALA A CA 1
ATOM 683 C C . ALA A 1 86 ? 5.75 5.168 -8.203 1 88.88 86 ALA A C 1
ATOM 685 O O . ALA A 1 86 ? 5.762 5.984 -7.281 1 88.88 86 ALA A O 1
ATOM 686 N N . PHE A 1 87 ? 6.258 5.426 -9.43 1 90.69 87 PHE A N 1
ATOM 687 C CA . PHE A 1 87 ? 6.891 6.703 -9.719 1 90.69 87 PHE A CA 1
ATOM 688 C C . PHE A 1 87 ? 5.922 7.855 -9.492 1 90.69 87 PHE A C 1
ATOM 690 O O . PHE A 1 87 ? 6.289 8.875 -8.906 1 90.69 87 PHE A O 1
ATOM 697 N N . LYS A 1 88 ? 4.707 7.672 -9.875 1 93.94 88 LYS A N 1
ATOM 698 C CA . LYS A 1 88 ? 3.695 8.711 -9.719 1 93.94 88 LYS A CA 1
ATOM 699 C C . LYS A 1 88 ? 3.326 8.906 -8.25 1 93.94 88 LYS A C 1
ATOM 701 O O . LYS A 1 88 ? 3.133 10.031 -7.793 1 93.94 88 LYS A O 1
ATOM 706 N N . GLN A 1 89 ? 3.24 7.855 -7.566 1 94.75 89 GLN A N 1
ATOM 707 C CA . GLN A 1 89 ? 2.938 7.91 -6.137 1 94.75 89 GLN A CA 1
ATOM 708 C C . GLN A 1 89 ? 4.023 8.664 -5.375 1 94.75 89 GLN A C 1
ATOM 710 O O . GLN A 1 89 ? 3.73 9.594 -4.621 1 94.75 89 GLN A O 1
ATOM 715 N N . MET A 1 90 ? 5.238 8.344 -5.625 1 94.69 90 MET A N 1
ATOM 716 C CA . MET A 1 90 ? 6.359 8.984 -4.938 1 94.69 90 MET A CA 1
ATOM 717 C C . MET A 1 90 ? 6.461 10.453 -5.316 1 94.69 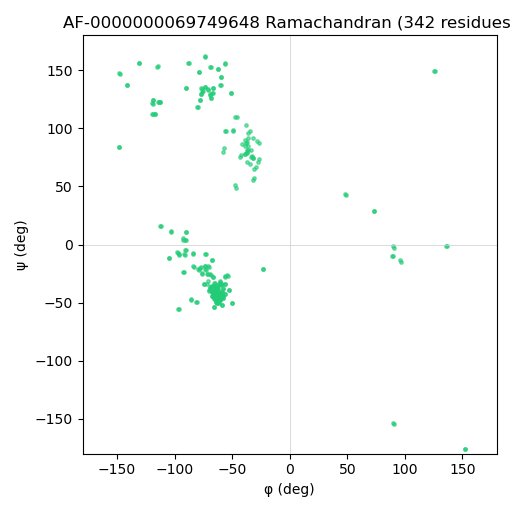90 MET A C 1
ATOM 719 O O . MET A 1 90 ? 6.828 11.289 -4.484 1 94.69 90 MET A O 1
ATOM 723 N N . GLU A 1 91 ? 6.16 10.75 -6.539 1 96.88 91 GLU A N 1
ATOM 724 C CA . GLU A 1 91 ? 6.148 12.141 -6.988 1 96.88 91 GLU A CA 1
ATOM 725 C C . GLU A 1 91 ? 5.113 12.961 -6.223 1 96.88 91 GLU A C 1
ATOM 727 O O . GLU A 1 91 ? 5.41 14.055 -5.754 1 96.88 91 GLU A O 1
ATOM 732 N N . GLN A 1 92 ? 3.932 12.422 -6.078 1 97.94 92 GLN A N 1
ATOM 733 C CA . GLN A 1 92 ? 2.879 13.133 -5.355 1 97.94 92 GLN A CA 1
ATOM 734 C C . GLN A 1 92 ? 3.238 13.297 -3.883 1 97.94 92 GLN A C 1
ATOM 736 O O . GLN A 1 92 ? 3.002 14.359 -3.297 1 97.94 92 GLN A O 1
ATOM 741 N N . ILE A 1 93 ? 3.811 12.258 -3.293 1 98.5 93 ILE A N 1
ATOM 742 C CA . ILE A 1 93 ? 4.262 12.367 -1.909 1 98.5 93 ILE A CA 1
ATOM 743 C C . ILE A 1 93 ? 5.293 13.484 -1.786 1 98.5 93 ILE A C 1
ATOM 745 O O . ILE A 1 93 ? 5.215 14.312 -0.875 1 98.5 93 ILE A O 1
ATOM 749 N N . SER A 1 94 ? 6.172 13.547 -2.754 1 98.44 94 SER A N 1
ATOM 750 C CA . SER A 1 94 ? 7.211 14.57 -2.748 1 98.44 94 SER A CA 1
ATOM 751 C C . SER A 1 94 ? 6.613 15.969 -2.898 1 98.44 94 SER A C 1
ATOM 753 O O . SER A 1 94 ? 7.059 16.906 -2.246 1 98.44 94 SER A O 1
ATOM 755 N N . GLN A 1 95 ? 5.676 16.094 -3.748 1 98.62 95 GLN A N 1
ATOM 756 C CA . GLN A 1 95 ? 4.996 17.375 -3.918 1 98.62 95 GLN A CA 1
ATOM 757 C C . GLN A 1 95 ? 4.359 17.844 -2.611 1 98.62 95 GLN A C 1
ATOM 759 O O . GLN A 1 95 ? 4.48 19.016 -2.234 1 98.62 95 GLN A O 1
ATOM 764 N N . PHE A 1 96 ? 3.746 16.938 -1.914 1 98.75 96 PHE A N 1
ATOM 765 C CA . PHE A 1 96 ? 3.176 17.266 -0.61 1 98.75 96 PHE A CA 1
ATOM 766 C C . PHE A 1 96 ? 4.262 17.703 0.363 1 98.75 96 PHE A C 1
ATOM 768 O O . PHE A 1 96 ? 4.109 18.719 1.054 1 98.75 96 PHE A O 1
ATOM 775 N N . LEU A 1 97 ? 5.316 16.906 0.433 1 98.88 97 LEU A N 1
ATOM 776 C CA . LEU A 1 97 ? 6.383 17.203 1.385 1 98.88 97 LEU A CA 1
ATOM 777 C C . LEU A 1 97 ? 6.984 18.578 1.13 1 98.88 97 LEU A C 1
ATOM 779 O O . LEU A 1 97 ? 7.203 19.344 2.068 1 98.88 97 LEU A O 1
ATOM 783 N N . LYS A 1 98 ? 7.195 18.891 -0.095 1 98.69 98 LYS A N 1
ATOM 784 C CA . LYS A 1 98 ? 7.715 20.203 -0.455 1 98.69 98 LYS A CA 1
ATOM 785 C C . LYS A 1 98 ? 6.73 21.312 -0.077 1 98.69 98 LYS A C 1
ATOM 787 O O . LYS A 1 98 ? 7.121 22.328 0.503 1 98.69 98 LYS A O 1
ATOM 792 N N . ALA A 1 99 ? 5.492 21.125 -0.377 1 98.75 99 ALA A N 1
ATOM 793 C CA . ALA A 1 99 ? 4.457 22.109 -0.064 1 98.75 99 ALA A CA 1
ATOM 794 C C . ALA A 1 99 ? 4.32 22.297 1.444 1 98.75 99 ALA A C 1
ATOM 796 O O . ALA A 1 99 ? 4.098 23.406 1.917 1 98.75 99 ALA A O 1
ATOM 797 N N . ALA A 1 100 ? 4.445 21.188 2.221 1 98.75 100 ALA A N 1
ATOM 798 C CA . ALA A 1 100 ? 4.371 21.25 3.678 1 98.75 100 ALA A CA 1
ATOM 799 C C . ALA A 1 100 ? 5.52 22.078 4.246 1 98.75 100 ALA A C 1
ATOM 801 O O . ALA A 1 100 ? 5.324 22.875 5.164 1 98.75 100 ALA A O 1
ATOM 802 N N . GLU A 1 101 ? 6.641 21.859 3.652 1 98.38 101 GLU A N 1
ATOM 803 C CA . GLU A 1 101 ? 7.797 22.656 4.07 1 98.38 101 GLU A CA 1
ATOM 804 C C . GLU A 1 101 ? 7.594 24.141 3.773 1 98.38 101 GLU A C 1
ATOM 806 O O . GLU A 1 101 ? 7.848 24.984 4.629 1 98.38 101 GLU A O 1
ATOM 811 N N . ILE A 1 102 ? 7.137 24.438 2.658 1 98.31 102 ILE A N 1
ATOM 812 C CA . ILE A 1 102 ? 6.867 25.812 2.25 1 98.31 102 ILE A CA 1
ATOM 813 C C . ILE A 1 102 ? 5.781 26.406 3.139 1 98.31 102 ILE A C 1
ATOM 815 O O . ILE A 1 102 ? 5.836 27.594 3.49 1 98.31 102 ILE A O 1
ATOM 819 N N . TYR A 1 103 ? 4.852 25.594 3.535 1 97.94 103 TYR A N 1
ATOM 820 C CA . TYR A 1 103 ? 3.73 26.031 4.359 1 97.94 103 TYR A CA 1
ATOM 821 C C . TYR A 1 103 ? 4.195 26.406 5.762 1 97.94 103 TYR A C 1
ATOM 823 O O . TYR A 1 103 ? 3.529 27.172 6.457 1 97.94 103 TYR A O 1
ATOM 831 N N . GLY A 1 104 ? 5.355 25.797 6.199 1 97.88 104 GLY A N 1
ATOM 832 C CA . GLY A 1 104 ? 5.918 26.234 7.465 1 97.88 104 GLY A CA 1
ATOM 833 C C . GLY A 1 104 ? 6.371 25.094 8.352 1 97.88 104 GLY A C 1
ATOM 834 O O . GLY A 1 104 ? 6.875 25.312 9.453 1 97.88 104 GLY A O 1
ATOM 835 N N . VAL A 1 105 ? 6.207 23.828 7.941 1 98.38 105 VAL A N 1
ATOM 836 C CA . VAL A 1 105 ? 6.672 22.688 8.727 1 98.38 105 VAL A CA 1
ATOM 837 C C . VAL A 1 105 ? 8.203 22.656 8.719 1 98.38 105 VAL A C 1
ATOM 839 O O . VAL A 1 105 ? 8.828 22.797 7.668 1 98.38 105 VAL A O 1
ATOM 842 N N . ARG A 1 106 ? 8.75 22.562 9.883 1 97.62 106 ARG A N 1
ATOM 843 C CA . ARG A 1 106 ? 10.211 22.5 9.969 1 97.62 106 ARG A CA 1
ATOM 844 C C . ARG A 1 106 ? 10.75 21.297 9.203 1 97.62 106 ARG A C 1
ATOM 846 O O . ARG A 1 106 ? 10.172 20.203 9.242 1 97.62 106 ARG A O 1
ATOM 853 N N . THR A 1 107 ? 11.859 21.469 8.609 1 97.5 107 THR A N 1
ATOM 854 C CA . THR A 1 107 ? 12.5 20.422 7.828 1 97.5 107 THR A CA 1
ATOM 855 C C . THR A 1 107 ? 12.719 19.172 8.672 1 97.5 107 THR A C 1
ATOM 857 O O . THR A 1 107 ? 12.578 18.047 8.188 1 97.5 107 THR A O 1
ATOM 860 N N . THR A 1 108 ? 12.992 19.344 9.945 1 96.94 108 THR A N 1
ATOM 861 C CA . THR A 1 108 ? 13.281 18.219 10.844 1 96.94 108 THR A CA 1
ATOM 862 C C . THR A 1 108 ? 12.023 17.406 11.117 1 96.94 108 THR A C 1
ATOM 864 O O . THR A 1 108 ? 12.109 16.266 11.586 1 96.94 108 THR A O 1
ATOM 867 N N . ASP A 1 109 ? 10.898 17.984 10.859 1 97.44 109 ASP A N 1
ATOM 868 C CA . ASP A 1 109 ? 9.633 17.312 11.141 1 97.44 109 ASP A CA 1
ATOM 869 C C . ASP A 1 109 ? 9.094 16.625 9.891 1 97.44 109 ASP A C 1
ATOM 871 O O . ASP A 1 109 ? 8.094 15.898 9.953 1 97.44 109 ASP A O 1
ATOM 875 N N . ILE A 1 110 ? 9.711 16.875 8.75 1 98.62 110 ILE A N 1
ATOM 876 C CA . ILE A 1 110 ? 9.242 16.312 7.484 1 98.62 110 ILE A CA 1
ATOM 877 C C . ILE A 1 110 ? 9.656 14.859 7.367 1 98.62 110 ILE A C 1
ATOM 879 O O . ILE A 1 110 ? 10.836 14.531 7.516 1 98.62 110 ILE A O 1
ATOM 883 N N . PHE A 1 111 ? 8.742 13.969 7.152 1 98.62 111 PHE A N 1
ATOM 884 C CA . PHE A 1 111 ? 9.078 12.562 6.98 1 98.62 111 PHE A CA 1
ATOM 885 C C . PHE A 1 111 ? 9.719 12.32 5.617 1 98.62 111 PHE A C 1
ATOM 887 O O . PHE A 1 111 ? 9.586 13.148 4.711 1 98.62 111 PHE A O 1
ATOM 894 N N . GLN A 1 112 ? 10.391 11.242 5.406 1 97.62 112 GLN A N 1
ATOM 895 C CA . GLN A 1 112 ? 10.93 10.828 4.113 1 97.62 112 GLN A CA 1
ATOM 896 C C . GLN A 1 112 ? 9.898 10.008 3.332 1 97.62 112 GLN A C 1
ATOM 898 O O . GLN A 1 112 ? 9.062 9.328 3.924 1 97.62 112 GLN A O 1
ATOM 903 N N . THR A 1 113 ? 10.07 10.008 2.078 1 97.62 113 THR A N 1
ATOM 904 C CA . THR A 1 113 ? 9.125 9.305 1.219 1 97.62 113 THR A CA 1
ATOM 905 C C . THR A 1 113 ? 9.039 7.832 1.599 1 97.62 113 THR A C 1
ATOM 907 O O . THR A 1 113 ? 7.953 7.254 1.644 1 97.62 113 THR A O 1
ATOM 910 N N . VAL A 1 114 ? 10.117 7.172 1.964 1 95.94 114 VAL A N 1
ATOM 911 C CA . VAL A 1 114 ? 10.156 5.742 2.262 1 95.94 114 VAL A CA 1
ATOM 912 C C . VAL A 1 114 ? 9.438 5.469 3.58 1 95.94 114 VAL A C 1
ATOM 914 O O . VAL A 1 114 ? 8.961 4.359 3.816 1 95.94 114 VAL A O 1
ATOM 917 N N . ASP A 1 115 ? 9.375 6.508 4.473 1 97.06 115 ASP A N 1
ATOM 918 C CA . ASP A 1 115 ? 8.672 6.355 5.738 1 97.06 115 ASP A CA 1
ATOM 919 C C . ASP A 1 115 ? 7.199 6.016 5.512 1 97.06 115 ASP A C 1
ATOM 921 O O . ASP A 1 115 ? 6.617 5.223 6.254 1 97.06 115 ASP A O 1
ATOM 925 N N . LEU A 1 116 ? 6.688 6.586 4.449 1 97.94 116 LEU A N 1
ATOM 926 C CA . LEU A 1 116 ? 5.281 6.363 4.129 1 97.94 116 LEU A CA 1
ATOM 927 C C . LEU A 1 116 ? 5.129 5.25 3.096 1 97.94 116 LEU A C 1
ATOM 929 O O . LEU A 1 116 ? 4.441 4.258 3.342 1 97.94 116 LEU A O 1
ATOM 933 N N . TRP A 1 117 ? 5.762 5.398 2.027 1 96.44 117 TRP A N 1
ATOM 934 C CA . TRP A 1 117 ? 5.504 4.516 0.895 1 96.44 117 TRP A CA 1
ATOM 935 C C . TRP A 1 117 ? 5.84 3.068 1.242 1 96.44 117 TRP A C 1
ATOM 937 O O . TRP A 1 117 ? 5.102 2.148 0.882 1 96.44 117 TRP A O 1
ATOM 947 N N . GLU A 1 118 ? 6.938 2.873 1.96 1 92.56 118 GLU A N 1
ATOM 948 C CA . GLU A 1 118 ? 7.324 1.531 2.385 1 92.56 118 GLU A CA 1
ATOM 949 C C . GLU A 1 118 ? 6.863 1.25 3.812 1 92.56 118 GLU A C 1
ATOM 951 O O . GLU A 1 118 ? 7.055 0.145 4.324 1 92.56 118 GLU A O 1
ATOM 956 N N . GLY A 1 119 ? 6.352 2.277 4.441 1 94.06 119 GLY A N 1
ATOM 957 C CA . GLY A 1 119 ? 5.867 2.107 5.805 1 94.06 119 GLY A CA 1
ATOM 958 C C . GLY A 1 119 ? 6.984 1.957 6.82 1 94.06 119 GLY A C 1
ATOM 959 O O . GLY A 1 119 ? 6.797 1.329 7.863 1 94.06 119 GLY A O 1
ATOM 960 N N . LYS A 1 120 ? 8.102 2.52 6.586 1 92.19 120 LYS A N 1
ATOM 961 C CA . LYS A 1 120 ? 9.273 2.33 7.434 1 92.19 120 LYS A CA 1
ATOM 962 C C . LYS A 1 120 ? 9.133 3.098 8.742 1 92.19 120 LYS A C 1
ATOM 964 O O . LYS A 1 120 ? 9.633 2.656 9.781 1 92.19 120 LYS A O 1
ATOM 969 N N . ASP A 1 121 ? 8.508 4.223 8.695 1 95.69 121 ASP A N 1
ATOM 970 C CA . ASP A 1 121 ? 8.367 5.051 9.891 1 95.69 121 ASP A CA 1
ATOM 971 C C . ASP A 1 121 ? 7.055 5.836 9.867 1 95.69 121 ASP A C 1
ATOM 973 O O . ASP A 1 121 ? 7.055 7.047 9.641 1 95.69 121 ASP A O 1
ATOM 977 N N . MET A 1 122 ? 6.016 5.168 10.297 1 96.75 122 MET A N 1
ATOM 978 C CA . MET A 1 122 ? 4.699 5.793 10.266 1 96.75 122 MET A CA 1
ATOM 979 C C . MET A 1 122 ? 4.539 6.793 11.406 1 96.75 122 MET A C 1
ATOM 981 O O . MET A 1 122 ? 3.678 7.672 11.352 1 96.75 122 MET A O 1
ATOM 985 N N . ALA A 1 123 ? 5.387 6.664 12.461 1 97.25 123 ALA A N 1
ATOM 986 C CA . ALA A 1 123 ? 5.395 7.676 13.516 1 97.25 123 ALA A CA 1
ATOM 987 C C . ALA A 1 123 ? 5.879 9.023 12.984 1 97.25 123 ALA A C 1
ATOM 989 O O . ALA A 1 123 ? 5.371 10.07 13.383 1 97.25 123 ALA A O 1
ATOM 990 N N . ALA A 1 124 ? 6.859 8.945 12.102 1 97.75 124 ALA A N 1
ATOM 991 C CA . ALA A 1 124 ? 7.352 10.172 11.477 1 97.75 124 ALA A CA 1
ATOM 992 C C . ALA A 1 124 ? 6.27 10.82 10.625 1 97.75 124 ALA A C 1
ATOM 994 O O . ALA A 1 124 ? 6.141 12.047 10.609 1 97.75 124 ALA A O 1
ATOM 995 N N . VAL A 1 125 ? 5.492 10.008 9.953 1 98.75 125 VAL A N 1
ATOM 996 C CA . VAL A 1 125 ? 4.383 10.508 9.148 1 98.75 125 VAL A CA 1
ATOM 997 C C . VAL A 1 125 ? 3.375 11.227 10.039 1 98.75 125 VAL A C 1
ATOM 999 O O . VAL A 1 125 ? 2.943 12.344 9.734 1 98.75 125 VAL A O 1
ATOM 1002 N N . GLN A 1 126 ? 3.051 10.594 11.164 1 98.56 126 GLN A N 1
ATOM 1003 C CA . GLN A 1 126 ? 2.143 11.211 12.125 1 98.56 126 GLN A CA 1
ATOM 1004 C C . GLN A 1 126 ? 2.688 12.555 12.617 1 98.56 126 GLN A C 1
ATOM 1006 O O . GLN A 1 126 ? 1.951 13.539 12.695 1 98.56 126 GLN A O 1
ATOM 1011 N N . ARG A 1 127 ? 3.965 12.586 12.914 1 97.69 127 ARG A N 1
ATOM 1012 C CA . ARG A 1 127 ? 4.602 13.797 13.422 1 97.69 127 ARG A CA 1
ATOM 1013 C C . ARG A 1 127 ? 4.52 14.922 12.391 1 97.69 127 ARG A C 1
ATOM 1015 O O . ARG A 1 127 ? 4.227 16.062 12.742 1 97.69 127 ARG A O 1
ATOM 1022 N N . THR A 1 128 ? 4.789 14.609 11.156 1 98.75 128 THR A N 1
ATOM 1023 C CA . THR A 1 128 ? 4.715 15.609 10.094 1 98.75 128 THR A CA 1
ATOM 1024 C C . THR A 1 128 ? 3.301 16.172 9.992 1 98.75 128 THR A C 1
ATOM 1026 O O . THR A 1 128 ? 3.121 17.391 9.898 1 98.75 128 THR A O 1
ATOM 1029 N N . LEU A 1 129 ? 2.305 15.328 10.062 1 98.69 129 LEU A N 1
ATOM 1030 C CA . LEU A 1 129 ? 0.917 15.758 9.93 1 98.69 129 LEU A CA 1
ATOM 1031 C C . LEU A 1 129 ? 0.482 16.578 11.141 1 98.69 129 LEU A C 1
ATOM 1033 O O . LEU A 1 129 ? -0.245 17.562 10.992 1 98.69 129 LEU A O 1
ATOM 1037 N N . MET A 1 130 ? 0.975 16.172 12.289 1 97.94 130 MET A N 1
ATOM 1038 C CA . MET A 1 130 ? 0.721 16.953 13.492 1 97.94 130 MET A CA 1
ATOM 1039 C C . MET A 1 130 ? 1.341 18.344 13.383 1 97.94 130 MET A C 1
ATOM 1041 O O . MET A 1 130 ? 0.712 19.328 13.75 1 97.94 130 MET A O 1
ATOM 1045 N N . ALA A 1 131 ? 2.52 18.359 12.914 1 98.19 131 ALA A N 1
ATOM 1046 C CA . ALA A 1 131 ? 3.207 19.641 12.727 1 98.19 131 ALA A CA 1
ATOM 1047 C C . ALA A 1 131 ? 2.467 20.516 11.727 1 98.19 131 ALA A C 1
ATOM 1049 O O . ALA A 1 131 ? 2.305 21.719 11.945 1 98.19 131 ALA A O 1
ATOM 1050 N N . LEU A 1 132 ? 1.991 19.969 10.672 1 98.44 132 LEU A N 1
ATOM 1051 C CA . LEU A 1 132 ? 1.238 20.703 9.664 1 98.44 132 LEU A CA 1
ATOM 1052 C C . LEU A 1 132 ? -0.03 21.297 10.258 1 98.44 132 LEU A C 1
ATOM 1054 O O . LEU A 1 132 ? -0.322 22.484 10.039 1 98.44 132 LEU A O 1
ATOM 1058 N N . GLY A 1 133 ? -0.759 20.484 10.977 1 98.06 133 GLY A N 1
ATOM 1059 C CA . GLY A 1 133 ? -1.941 20.984 11.656 1 98.06 133 GLY A CA 1
ATOM 1060 C C . GLY A 1 133 ? -1.642 22.141 12.586 1 98.06 133 GLY A C 1
ATOM 1061 O O . GLY A 1 133 ? -2.379 23.125 12.617 1 98.06 133 GLY A O 1
ATOM 1062 N N . SER A 1 134 ? -0.562 22 13.297 1 97.69 134 SER A N 1
ATOM 1063 C CA . SER A 1 134 ? -0.156 23.047 14.234 1 97.69 134 SER A CA 1
ATOM 1064 C C . SER A 1 134 ? 0.148 24.344 13.5 1 97.69 134 SER A C 1
ATOM 1066 O O . SER A 1 134 ? -0.242 25.422 13.953 1 97.69 134 SER A O 1
ATOM 1068 N N . VAL A 1 135 ? 0.838 24.234 12.43 1 97.88 135 VAL A N 1
ATOM 1069 C CA . VAL A 1 135 ? 1.125 25.422 11.633 1 97.88 135 VAL A CA 1
ATOM 1070 C C . VAL A 1 135 ? -0.179 26.031 11.117 1 97.88 135 VAL A C 1
ATOM 1072 O O . VAL A 1 135 ? -0.371 27.25 11.172 1 97.88 135 VAL A O 1
ATOM 1075 N N . ALA A 1 136 ? -1.05 25.203 10.672 1 97.75 136 ALA A N 1
ATOM 1076 C CA . ALA A 1 136 ? -2.309 25.656 10.086 1 97.75 136 ALA A CA 1
ATOM 1077 C C . ALA A 1 136 ? -3.129 26.453 11.102 1 97.75 136 ALA A C 1
ATOM 1079 O O . ALA A 1 136 ? -3.65 27.531 10.789 1 97.75 136 ALA A O 1
ATOM 1080 N N . VAL A 1 137 ? -3.229 25.938 12.312 1 96.44 137 VAL A N 1
ATOM 1081 C CA . VAL A 1 137 ? -4.012 26.594 13.352 1 96.44 137 VAL A CA 1
ATOM 1082 C C . VAL A 1 137 ? -3.338 27.906 13.75 1 96.44 137 VAL A C 1
ATOM 1084 O O . VAL A 1 137 ? -4.012 28.875 14.078 1 96.44 137 VAL A O 1
ATOM 1087 N N . THR A 1 138 ? -2.025 27.906 13.758 1 96.25 138 THR A N 1
ATOM 1088 C CA . THR A 1 138 ? -1.255 29.078 14.125 1 96.25 138 THR A CA 1
ATOM 1089 C C . THR A 1 138 ? -1.452 30.203 13.109 1 96.25 138 THR A C 1
ATOM 1091 O O . THR A 1 138 ? -1.581 31.375 13.477 1 96.25 138 THR A O 1
ATOM 1094 N N . LYS A 1 139 ? -1.415 29.859 11.859 1 94.44 139 LYS A N 1
ATOM 1095 C CA . LYS A 1 139 ? -1.587 30.844 10.789 1 94.44 139 LYS A CA 1
ATOM 1096 C C . LYS A 1 139 ? -2.936 31.547 10.906 1 94.44 139 LYS A C 1
ATOM 1098 O O . LYS A 1 139 ? -3.049 32.719 10.586 1 94.44 139 LYS A O 1
ATOM 1103 N N . ASP A 1 140 ? -3.91 30.875 11.336 1 91.69 140 ASP A N 1
ATOM 1104 C CA . ASP A 1 140 ? -5.25 31.422 11.547 1 91.69 140 ASP A CA 1
ATOM 1105 C C . ASP A 1 140 ? -5.715 32.219 10.336 1 91.69 140 ASP A C 1
ATOM 1107 O O . ASP A 1 140 ? -6.145 33.375 10.477 1 91.69 140 ASP A O 1
ATOM 1111 N N . ASP A 1 141 ? -5.5 31.734 9.125 1 93.44 141 ASP A N 1
ATOM 1112 C CA . ASP A 1 141 ? -5.805 32.438 7.883 1 93.44 141 ASP A CA 1
ATOM 1113 C C . ASP A 1 141 ? -7.195 32.094 7.371 1 93.44 141 ASP A C 1
ATOM 1115 O O . ASP A 1 141 ? -7.574 32.469 6.262 1 93.44 141 ASP A O 1
ATOM 1119 N N . GLY A 1 142 ? -7.957 31.312 8.117 1 94.44 142 GLY A N 1
ATOM 1120 C CA . GLY A 1 142 ? -9.328 30.969 7.785 1 94.44 142 GLY A CA 1
ATOM 1121 C C . GLY A 1 142 ? -9.445 29.719 6.945 1 94.44 142 GLY A C 1
ATOM 1122 O O . GLY A 1 142 ? -10.555 29.281 6.609 1 94.44 142 GLY A O 1
ATOM 1123 N N . CYS A 1 143 ? -8.359 29.141 6.605 1 96 143 CYS A N 1
ATOM 1124 C CA . CYS A 1 143 ? -8.391 27.969 5.734 1 96 143 CYS A CA 1
ATOM 1125 C C . CYS A 1 143 ? -8.422 26.688 6.555 1 96 143 CYS A C 1
ATOM 1127 O O . CYS A 1 143 ? -8.836 25.641 6.055 1 96 143 CYS A O 1
ATOM 1129 N N . TYR A 1 144 ? -7.965 26.781 7.719 1 96.38 144 TYR A N 1
ATOM 1130 C CA . TYR A 1 144 ? -8.016 25.625 8.609 1 96.38 144 TYR A CA 1
ATOM 1131 C C . TYR A 1 144 ? -9.461 25.281 8.969 1 96.38 144 TYR A C 1
ATOM 1133 O O . TYR A 1 144 ? -10.25 26.156 9.312 1 96.38 144 TYR A O 1
ATOM 1141 N N . ARG A 1 145 ? -9.727 23.969 8.789 1 93.88 145 ARG A N 1
ATOM 1142 C CA . ARG A 1 145 ? -11.055 23.469 9.156 1 93.88 145 ARG A CA 1
ATOM 1143 C C . ARG A 1 145 ? -10.953 22.391 10.234 1 93.88 145 ARG A C 1
ATOM 1145 O O . ARG A 1 145 ? -10.336 21.344 10.023 1 93.88 145 ARG A O 1
ATOM 1152 N N . GLY A 1 146 ? -11.383 22.578 11.406 1 89.56 146 GLY A N 1
ATOM 1153 C CA . GLY A 1 146 ? -11.367 21.641 12.523 1 89.56 146 GLY A CA 1
ATOM 1154 C C . GLY A 1 146 ? -11.328 22.328 13.875 1 89.56 146 GLY A C 1
ATOM 1155 O O . GLY A 1 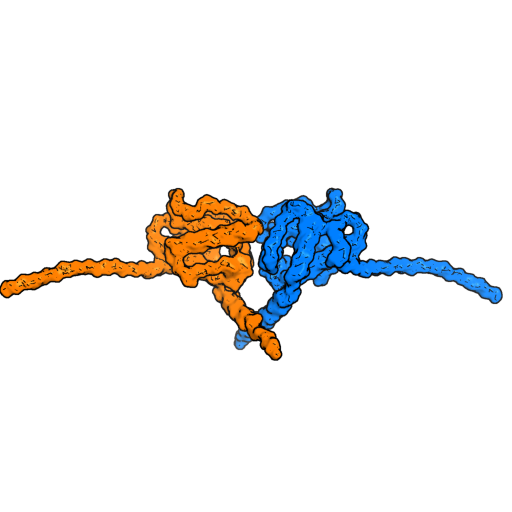146 ? -11.492 23.547 13.961 1 89.56 146 GLY A O 1
ATOM 1156 N N . GLU A 1 147 ? -11.234 21.531 14.875 1 89.88 147 GLU A N 1
ATOM 1157 C CA . GLU A 1 147 ? -11.133 22.078 16.219 1 89.88 147 GLU A CA 1
ATOM 1158 C C . GLU A 1 147 ? -9.711 22.547 16.531 1 89.88 147 GLU A C 1
ATOM 1160 O O . GLU A 1 147 ? -8.766 21.75 16.484 1 89.88 147 GLU A O 1
ATOM 1165 N N . PRO A 1 148 ? -9.594 23.828 16.781 1 88.5 148 PRO A N 1
ATOM 1166 C CA . PRO A 1 148 ? -8.25 24.344 17.047 1 88.5 148 PRO A CA 1
ATOM 1167 C C . PRO A 1 148 ? -7.543 23.594 18.172 1 88.5 148 PRO A C 1
ATOM 1169 O O . PRO A 1 148 ? -6.312 23.531 18.188 1 88.5 148 PRO A O 1
ATOM 1172 N N . SER A 1 149 ? -8.289 23.016 19.062 1 90.56 149 SER A N 1
ATOM 1173 C CA . SER A 1 149 ? -7.723 22.344 20.219 1 90.56 149 SER A CA 1
ATOM 1174 C C . SER A 1 149 ? -7.062 21.031 19.844 1 90.56 149 SER A C 1
ATOM 1176 O O . SER A 1 149 ? -6.328 20.438 20.641 1 90.56 149 SER A O 1
ATOM 1178 N N . TRP A 1 150 ? -7.25 20.641 18.609 1 91.38 150 TRP A N 1
ATOM 1179 C CA . TRP A 1 150 ? -6.672 19.375 18.172 1 91.38 150 TRP A CA 1
ATOM 1180 C C . TRP A 1 150 ? -5.16 19.484 18 1 91.38 150 TRP A C 1
ATOM 1182 O O . TRP A 1 150 ? -4.441 18.484 18.047 1 91.38 150 TRP A O 1
ATOM 1192 N N . PHE A 1 151 ? -4.746 20.781 17.844 1 95.5 151 PHE A N 1
ATOM 1193 C CA . PHE A 1 151 ? -3.332 21.016 17.578 1 95.5 151 PHE A CA 1
ATOM 1194 C C . PHE A 1 151 ? -2.771 22.094 18.5 1 95.5 151 PHE A C 1
ATOM 1196 O O . PHE A 1 151 ? -3.525 22.875 19.078 1 95.5 151 PHE A O 1
ATOM 1203 N N . HIS A 1 152 ? -1.509 22.031 18.672 1 91.5 152 HIS A N 1
ATOM 1204 C CA . HIS A 1 152 ? -0.841 23.062 19.453 1 91.5 152 HIS A CA 1
ATOM 1205 C C . HIS A 1 152 ? -0.378 24.219 18.562 1 91.5 152 HIS A C 1
ATOM 1207 O O . HIS A 1 152 ? 0.242 23.984 17.531 1 91.5 152 HIS A O 1
ATOM 1213 N N . ARG A 1 153 ? -0.668 25.438 19.094 1 90.75 153 ARG A N 1
ATOM 1214 C CA . ARG A 1 153 ? -0.2 26.609 18.359 1 90.75 153 ARG A CA 1
ATOM 1215 C C . ARG A 1 153 ? 1.293 26.828 18.578 1 90.75 153 ARG A C 1
ATOM 1217 O O . ARG A 1 153 ? 1.795 26.656 19.688 1 90.75 153 ARG A O 1
ATOM 1224 N N . LYS A 1 154 ? 1.914 27.078 17.547 1 85.62 154 LYS A N 1
ATOM 1225 C CA . LYS A 1 154 ? 3.334 27.391 17.672 1 85.62 154 LYS A CA 1
ATOM 1226 C C . LYS A 1 154 ? 3.541 28.812 18.203 1 85.62 154 LYS A C 1
ATOM 1228 O O . LYS A 1 154 ? 2.771 29.719 17.891 1 85.62 154 LYS A O 1
ATOM 1233 N N . ALA A 1 155 ? 4.422 28.938 19.234 1 71.25 155 ALA A N 1
ATOM 1234 C CA . ALA A 1 155 ? 4.746 30.266 19.75 1 71.25 155 ALA A CA 1
ATOM 1235 C C . ALA A 1 155 ? 5.266 31.172 18.656 1 71.25 155 ALA A C 1
ATOM 1237 O O . ALA A 1 155 ? 6.133 30.781 17.859 1 71.25 155 ALA A O 1
ATOM 1238 N N . GLN A 1 156 ? 4.406 32 18.094 1 56.91 156 GLN A N 1
ATOM 1239 C CA . GLN A 1 156 ? 4.871 33 17.125 1 56.91 156 GLN A CA 1
ATOM 1240 C C . GLN A 1 156 ? 6.066 33.781 17.641 1 56.91 156 GLN A C 1
ATOM 1242 O O . GLN A 1 156 ? 6.129 34.094 18.844 1 56.91 156 GLN A O 1
ATOM 1247 N N . GLN A 1 157 ? 7.188 33.406 17.266 1 46.25 157 GLN A N 1
ATOM 1248 C CA . GLN A 1 157 ? 8.266 34.312 17.656 1 46.25 157 GLN A CA 1
ATOM 1249 C C . GLN A 1 157 ? 7.781 35.75 17.688 1 46.25 157 GLN A C 1
ATOM 1251 O O . GLN A 1 157 ? 7.312 36.281 16.672 1 46.25 157 GLN A O 1
ATOM 1256 N N . ASN A 1 158 ? 7.023 36.188 18.625 1 42.75 158 ASN A N 1
ATOM 1257 C CA . ASN A 1 158 ? 6.816 37.625 18.812 1 42.75 158 ASN A CA 1
ATOM 1258 C C . ASN A 1 158 ? 8.039 38.438 18.359 1 42.75 158 ASN A C 1
ATOM 1260 O O . ASN A 1 158 ? 9.102 38.344 18.969 1 42.75 158 ASN A O 1
ATOM 1264 N N . ARG A 1 159 ? 8.438 38.531 17.125 1 42.47 159 ARG A N 1
ATOM 1265 C CA . ARG A 1 159 ? 9.344 39.625 16.812 1 42.47 159 ARG A CA 1
ATOM 1266 C C . ARG A 1 159 ? 8.844 40.938 17.422 1 42.47 159 ARG A C 1
ATOM 1268 O O . ARG A 1 159 ? 7.926 41.562 16.891 1 42.47 159 ARG A O 1
ATOM 1275 N N . ARG A 1 160 ? 8.469 41.031 18.672 1 40.19 160 ARG A N 1
ATOM 1276 C CA . ARG A 1 160 ? 8.438 42.375 19.25 1 40.19 160 ARG A CA 1
ATOM 1277 C C . ARG A 1 160 ? 9.516 43.25 18.641 1 40.19 160 ARG A C 1
ATOM 1279 O O . ARG A 1 160 ? 10.703 42.938 18.719 1 40.19 160 ARG A O 1
ATOM 1286 N N . GLY A 1 161 ? 9.312 43.656 17.5 1 38.97 161 GLY A N 1
ATOM 1287 C CA . GLY A 1 161 ? 10.086 44.781 16.938 1 38.97 161 GLY A CA 1
ATOM 1288 C C . GLY A 1 161 ? 10.609 45.719 18 1 38.97 161 GLY A C 1
ATOM 1289 O O . GLY A 1 161 ? 9.883 46.094 18.922 1 38.97 161 GLY A O 1
ATOM 1290 N N . PHE A 1 162 ? 11.805 45.438 18.562 1 42.5 162 PHE A N 1
ATOM 1291 C CA . PHE A 1 162 ? 12.523 46.406 19.359 1 42.5 162 PHE A CA 1
ATOM 1292 C C . PHE A 1 162 ? 12.227 47.812 18.844 1 42.5 162 PHE A C 1
ATOM 1294 O O . PHE A 1 162 ? 12.688 48.219 17.766 1 42.5 162 PHE A O 1
ATOM 1301 N N . SER A 1 163 ? 10.984 48.219 18.766 1 38.44 163 SER A N 1
ATOM 1302 C CA . SER A 1 163 ? 10.773 49.656 18.531 1 38.44 163 SER A CA 1
ATOM 1303 C C . SER A 1 163 ? 11.781 50.5 19.297 1 38.44 163 SER A C 1
ATOM 1305 O O . SER A 1 163 ? 12.031 50.25 20.484 1 38.44 163 SER A O 1
ATOM 1307 N N . GLU A 1 164 ? 12.961 50.844 18.734 1 39.97 164 GLU A N 1
ATOM 1308 C CA . GLU A 1 164 ? 13.906 51.844 19.156 1 39.97 164 GLU A CA 1
ATOM 1309 C C . GLU A 1 164 ? 13.203 52.969 19.922 1 39.97 164 GLU A C 1
ATOM 1311 O O . GLU A 1 164 ? 12.344 53.656 19.375 1 39.97 164 GLU A O 1
ATOM 1316 N N . ASP A 1 165 ? 12.75 52.688 21.141 1 38.84 165 ASP A N 1
ATOM 1317 C CA . ASP A 1 165 ? 12.32 53.75 22.062 1 38.84 165 ASP A CA 1
ATOM 1318 C C . ASP A 1 165 ? 13.211 54.969 21.953 1 38.84 165 ASP A C 1
ATOM 1320 O O . ASP A 1 165 ? 14.438 54.875 21.922 1 38.84 165 ASP A O 1
ATOM 1324 N N . LYS A 1 166 ? 12.758 56.062 21.266 1 42.69 166 LYS A N 1
ATOM 1325 C CA . LYS A 1 166 ? 13.305 57.406 21.219 1 42.69 166 LYS A CA 1
ATOM 1326 C C . LYS A 1 166 ? 13.859 57.812 22.594 1 42.69 166 LYS A C 1
ATOM 1328 O O . LYS A 1 166 ? 13.109 57.938 23.562 1 42.69 166 LYS A O 1
ATOM 1333 N N . ARG A 1 167 ? 15.016 57.219 23.078 1 41.5 167 ARG A N 1
ATOM 1334 C CA . ARG A 1 167 ? 15.781 57.781 24.188 1 41.5 167 ARG A CA 1
ATOM 1335 C C . ARG A 1 167 ? 15.797 59.312 24.172 1 41.5 167 ARG A C 1
ATOM 1337 O O . ARG A 1 167 ? 16.234 59.906 23.188 1 41.5 167 ARG A O 1
ATOM 1344 N N . SER A 1 168 ? 14.781 59.938 24.656 1 39.19 168 SER A N 1
ATOM 1345 C CA . SER A 1 168 ? 14.812 61.312 25.094 1 39.19 168 SER A CA 1
ATOM 1346 C C . SER A 1 168 ? 16.141 61.656 25.75 1 39.19 168 SER A C 1
ATOM 1348 O O . SER A 1 168 ? 16.656 60.906 26.578 1 39.19 168 SER A O 1
ATOM 1350 N N . THR A 1 169 ? 17.109 62.25 24.969 1 41.06 169 THR A N 1
ATOM 1351 C CA . THR A 1 169 ? 18.312 62.938 25.406 1 41.06 169 THR A CA 1
ATOM 1352 C C . THR A 1 169 ? 18.062 63.656 26.719 1 41.06 169 THR A C 1
ATOM 1354 O O . THR A 1 169 ? 17.156 64.5 26.812 1 41.06 169 THR A O 1
ATOM 1357 N N . PRO A 1 170 ? 18.125 62.906 27.844 1 41 170 PRO A N 1
ATOM 1358 C CA . PRO A 1 170 ? 18.031 63.688 29.078 1 41 170 PRO A CA 1
ATOM 1359 C C . PRO A 1 170 ? 18.844 65 29.031 1 41 170 PRO A C 1
ATOM 1361 O O . PRO A 1 170 ? 20 65 28.625 1 41 170 PRO A O 1
ATOM 1364 N N . ARG A 1 171 ? 18.312 66.125 28.516 1 35.88 171 ARG A N 1
ATOM 1365 C CA . ARG A 1 171 ? 18.891 67.438 28.688 1 35.88 171 ARG A CA 1
ATOM 1366 C C . ARG A 1 171 ? 19.359 67.625 30.125 1 35.88 171 ARG A C 1
ATOM 1368 O O . ARG A 1 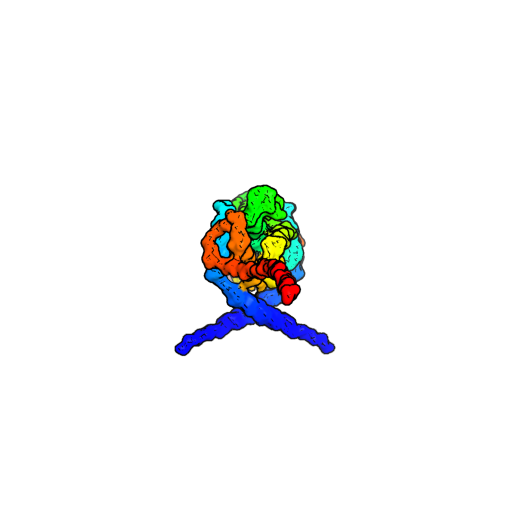171 ? 18.547 67.625 31.062 1 35.88 171 ARG A O 1
ATOM 1375 N N . SER A 1 172 ? 20.5 67 30.5 1 35.97 172 SER A N 1
ATOM 1376 C CA . SER A 1 172 ? 21.203 67.5 31.672 1 35.97 172 SER A CA 1
ATOM 1377 C C . SER A 1 172 ? 21.109 69.062 31.766 1 35.97 172 SER A C 1
ATOM 1379 O O . SER A 1 172 ? 21.562 69.75 30.875 1 35.97 172 SER A O 1
ATOM 1381 N N . LEU A 1 173 ? 20.062 69.562 32.5 1 30.66 173 LEU A N 1
ATOM 1382 C CA . LEU A 1 173 ? 20.266 70.812 33.219 1 30.66 173 LEU A CA 1
ATOM 1383 C C . LEU A 1 173 ? 21.469 70.75 34.125 1 30.66 173 LEU A C 1
ATOM 1385 O O . LEU A 1 173 ? 21.75 69.688 34.719 1 30.66 173 LEU A O 1
ATOM 1389 N N . MET B 1 1 ? 1.787 -8.547 40 1 22.7 1 MET B N 1
ATOM 1390 C CA . MET B 1 1 ? 3.055 -8.805 39.312 1 22.7 1 MET B CA 1
ATOM 1391 C C . MET B 1 1 ? 2.865 -8.852 37.812 1 22.7 1 MET B C 1
ATOM 1393 O O . MET B 1 1 ? 2.496 -9.891 37.25 1 22.7 1 MET B O 1
ATOM 1397 N N . ALA B 1 2 ? 2.184 -7.941 37.25 1 26.25 2 ALA B N 1
ATOM 1398 C CA . ALA B 1 2 ? 1.647 -7.98 35.875 1 26.25 2 ALA B CA 1
ATOM 1399 C C . ALA B 1 2 ? 2.76 -8.203 34.875 1 26.25 2 ALA B C 1
ATOM 1401 O O . ALA B 1 2 ? 3.752 -7.469 34.844 1 26.25 2 ALA B O 1
ATOM 1402 N N . ASN B 1 3 ? 3.209 -9.523 34.625 1 29.66 3 ASN B N 1
ATOM 1403 C CA . ASN B 1 3 ? 4.215 -10.023 33.719 1 29.66 3 ASN B CA 1
ATOM 1404 C C . ASN B 1 3 ? 4.184 -9.258 32.375 1 29.66 3 ASN B C 1
ATOM 1406 O O . ASN B 1 3 ? 3.166 -9.258 31.688 1 29.66 3 ASN B O 1
ATOM 1410 N N . ARG B 1 4 ? 4.668 -8.141 32.219 1 37 4 ARG B N 1
ATOM 1411 C CA . ARG B 1 4 ? 4.891 -7.363 31 1 37 4 ARG B CA 1
ATOM 1412 C C . ARG B 1 4 ? 5.32 -8.266 29.844 1 37 4 ARG B C 1
ATOM 1414 O O . ARG B 1 4 ? 6.32 -8.977 29.953 1 37 4 ARG B O 1
ATOM 1421 N N . GLY B 1 5 ? 4.516 -9.023 29.094 1 34.78 5 GLY B N 1
ATOM 1422 C CA . GLY B 1 5 ? 4.594 -10.188 28.234 1 34.78 5 GLY B CA 1
ATOM 1423 C C . GLY B 1 5 ? 5.762 -10.141 27.266 1 34.78 5 GLY B C 1
ATOM 1424 O O . GLY B 1 5 ? 6.156 -9.062 26.812 1 34.78 5 GLY B O 1
ATOM 1425 N N . PRO B 1 6 ? 6.887 -10.914 27.312 1 42.28 6 PRO B N 1
ATOM 1426 C CA . PRO B 1 6 ? 8.055 -11.266 26.5 1 42.28 6 PRO B CA 1
ATOM 1427 C C . PRO B 1 6 ? 7.82 -11.062 25 1 42.28 6 PRO B C 1
ATOM 1429 O O . PRO B 1 6 ? 8.68 -11.414 24.188 1 42.28 6 PRO B O 1
ATOM 1432 N N . SER B 1 7 ? 6.629 -11 24.391 1 43.5 7 SER B N 1
ATOM 1433 C CA . SER B 1 7 ? 6.105 -11.375 23.078 1 43.5 7 SER B CA 1
ATOM 1434 C C . SER B 1 7 ? 6.602 -10.43 21.984 1 43.5 7 SER B C 1
ATOM 1436 O O . SER B 1 7 ? 6.555 -10.766 20.797 1 43.5 7 SER B O 1
ATOM 1438 N N . TYR B 1 8 ? 6.805 -9.164 22.219 1 50.59 8 TYR B N 1
ATOM 1439 C CA . TYR B 1 8 ? 7.148 -8.258 21.141 1 50.59 8 TYR B CA 1
ATOM 1440 C C . TYR B 1 8 ? 8.531 -8.578 20.578 1 50.59 8 TYR B C 1
ATOM 1442 O O . TYR B 1 8 ? 8.734 -8.531 19.359 1 50.59 8 TYR B O 1
ATOM 1450 N N . GLY B 1 9 ? 9.414 -8.906 21.438 1 49.81 9 GLY B N 1
ATOM 1451 C CA . GLY B 1 9 ? 10.766 -9.242 21 1 49.81 9 GLY B CA 1
ATOM 1452 C C . GLY B 1 9 ? 10.82 -10.508 20.156 1 49.81 9 GLY B C 1
ATOM 1453 O O . GLY B 1 9 ? 11.508 -10.547 19.141 1 49.81 9 GLY B O 1
ATOM 1454 N N . LEU B 1 10 ? 10.281 -11.531 20.719 1 55.69 10 LEU B N 1
ATOM 1455 C CA . LEU B 1 10 ? 10.227 -12.797 20 1 55.69 10 LEU B CA 1
ATOM 1456 C C . LEU B 1 10 ? 9.523 -12.633 18.656 1 55.69 10 LEU B C 1
ATOM 1458 O O . LEU B 1 10 ? 9.953 -13.203 17.656 1 55.69 10 LEU B O 1
ATOM 1462 N N . SER B 1 11 ? 8.656 -11.688 18.641 1 70.25 11 SER B N 1
ATOM 1463 C CA . SER B 1 11 ? 7.91 -11.438 17.406 1 70.25 11 SER B CA 1
ATOM 1464 C C . SER B 1 11 ? 8.766 -10.711 16.375 1 70.25 11 SER B C 1
ATOM 1466 O O . SER B 1 11 ? 8.727 -11.039 15.188 1 70.25 11 SER B O 1
ATOM 1468 N N . ARG B 1 12 ? 9.648 -10.086 16.922 1 64.56 12 ARG B N 1
ATOM 1469 C CA . ARG B 1 12 ? 10.492 -9.328 16 1 64.56 12 ARG B CA 1
ATOM 1470 C C . ARG B 1 12 ? 11.547 -10.219 15.367 1 64.56 12 ARG B C 1
ATOM 1472 O O . ARG B 1 12 ? 11.82 -10.117 14.172 1 64.56 12 ARG B O 1
ATOM 1479 N N . GLU B 1 13 ? 12.188 -10.922 16.234 1 69.56 13 GLU B N 1
ATOM 1480 C CA . GLU B 1 13 ? 13.156 -11.875 15.703 1 69.56 13 GLU B CA 1
ATOM 1481 C C . GLU B 1 13 ? 12.523 -12.789 14.656 1 69.56 13 GLU B C 1
ATOM 1483 O O . GLU B 1 13 ? 13.141 -13.086 13.633 1 69.56 13 GLU B O 1
ATOM 1488 N N . VAL B 1 14 ? 11.352 -13.117 14.977 1 72.56 14 VAL B N 1
ATOM 1489 C CA . VAL B 1 14 ? 10.617 -13.969 14.047 1 72.56 14 VAL B CA 1
ATOM 1490 C C . VAL B 1 14 ? 10.344 -13.211 12.75 1 72.56 14 VAL B C 1
ATOM 1492 O O . VAL B 1 14 ? 10.578 -13.719 11.656 1 72.56 14 VAL B O 1
ATOM 1495 N N . GLN B 1 15 ? 9.992 -11.93 12.797 1 77.19 15 GLN B N 1
ATOM 1496 C CA . GLN B 1 15 ? 9.695 -11.117 11.625 1 77.19 15 GLN B CA 1
ATOM 1497 C C . GLN B 1 15 ? 10.938 -10.898 10.766 1 77.19 15 GLN B C 1
ATOM 1499 O O . GLN B 1 15 ? 10.859 -10.938 9.539 1 77.19 15 GLN B O 1
ATOM 1504 N N . GLU B 1 16 ? 12.016 -10.773 11.445 1 75.44 16 GLU B N 1
ATOM 1505 C CA . GLU B 1 16 ? 13.273 -10.594 10.727 1 75.44 16 GLU B CA 1
ATOM 1506 C C . GLU B 1 16 ? 13.641 -11.844 9.93 1 75.44 16 GLU B C 1
ATOM 1508 O O . GLU B 1 16 ? 14.133 -11.742 8.805 1 75.44 16 GLU B O 1
ATOM 1513 N N . LYS B 1 17 ? 13.508 -12.836 10.508 1 77.81 17 LYS B N 1
ATOM 1514 C CA . LYS B 1 17 ? 13.797 -14.094 9.836 1 77.81 17 LYS B CA 1
ATOM 1515 C C . LYS B 1 17 ? 12.898 -14.289 8.625 1 77.81 17 LYS B C 1
ATOM 1517 O O . LYS B 1 17 ? 13.344 -14.773 7.578 1 77.81 17 LYS B O 1
ATOM 1522 N N . ILE B 1 18 ? 11.797 -13.836 8.781 1 76.12 18 ILE B N 1
ATOM 1523 C CA . ILE B 1 18 ? 10.836 -13.93 7.691 1 76.12 18 ILE B CA 1
ATOM 1524 C C . ILE B 1 18 ? 11.281 -13.039 6.531 1 76.12 18 ILE B C 1
ATOM 1526 O O . ILE B 1 18 ? 11.289 -13.469 5.379 1 76.12 18 ILE B O 1
ATOM 1530 N N . GLU B 1 19 ? 11.688 -11.875 6.871 1 80.56 19 GLU B N 1
ATOM 1531 C CA . GLU B 1 19 ? 12.109 -10.922 5.852 1 80.56 19 GLU B CA 1
ATOM 1532 C C . GLU B 1 19 ? 13.375 -11.391 5.145 1 80.56 19 GLU B C 1
ATOM 1534 O O . GLU B 1 19 ? 13.578 -11.117 3.961 1 80.56 19 GLU B 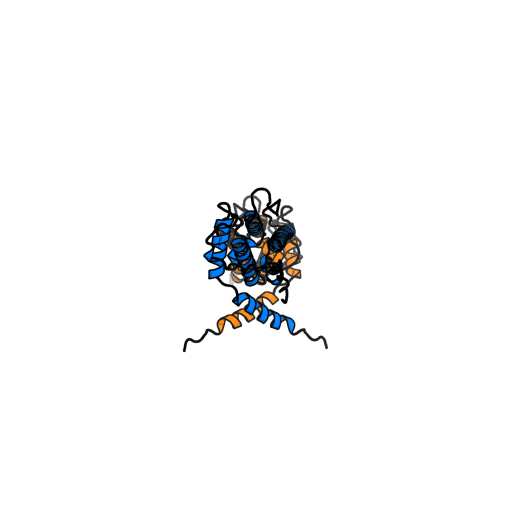O 1
ATOM 1539 N N . GLN B 1 20 ? 14.133 -12.133 5.828 1 83.12 20 GLN B N 1
ATOM 1540 C CA . GLN B 1 20 ? 15.398 -12.617 5.277 1 83.12 20 GLN B CA 1
ATOM 1541 C C . GLN B 1 20 ? 15.156 -13.703 4.23 1 83.12 20 GLN B C 1
ATOM 1543 O O . GLN B 1 20 ? 16.031 -13.961 3.395 1 83.12 20 GLN B O 1
ATOM 1548 N N . LYS B 1 21 ? 14.062 -14.211 4.285 1 92.06 21 LYS B N 1
ATOM 1549 C CA . LYS B 1 21 ? 13.758 -15.312 3.375 1 92.06 21 LYS B CA 1
ATOM 1550 C C . LYS B 1 21 ? 13.297 -14.789 2.016 1 92.06 21 LYS B C 1
ATOM 1552 O O . LYS B 1 21 ? 13.25 -15.547 1.041 1 92.06 21 LYS B O 1
ATOM 1557 N N . TYR B 1 22 ? 13.117 -13.555 1.969 1 94.88 22 TYR B N 1
ATOM 1558 C CA . TYR B 1 22 ? 12.703 -12.969 0.701 1 94.88 22 TYR B CA 1
ATOM 1559 C C . TYR B 1 22 ? 13.805 -13.086 -0.343 1 94.88 22 TYR B C 1
ATOM 1561 O O . TYR B 1 22 ? 14.977 -12.828 -0.05 1 94.88 22 TYR B O 1
ATOM 1569 N N . ASP B 1 23 ? 13.484 -13.492 -1.558 1 96.69 23 ASP B N 1
ATOM 1570 C CA . ASP B 1 23 ? 14.453 -13.758 -2.619 1 96.69 23 ASP B CA 1
ATOM 1571 C C . ASP B 1 23 ? 14.242 -12.805 -3.797 1 96.69 23 ASP B C 1
ATOM 1573 O O . ASP B 1 23 ? 13.297 -12.977 -4.574 1 96.69 23 ASP B O 1
ATOM 1577 N N . ALA B 1 24 ? 15.188 -11.891 -4.035 1 95.62 24 ALA B N 1
ATOM 1578 C CA . ALA B 1 24 ? 15.078 -10.875 -5.078 1 95.62 24 ALA B CA 1
ATOM 1579 C C . ALA B 1 24 ? 15.125 -11.508 -6.465 1 95.62 24 ALA B C 1
ATOM 1581 O O . ALA B 1 24 ? 14.469 -11.031 -7.395 1 95.62 24 ALA B O 1
ATOM 1582 N N . ASP B 1 25 ? 15.945 -12.492 -6.633 1 96.81 25 ASP B N 1
ATOM 1583 C CA . ASP B 1 25 ? 15.992 -13.18 -7.918 1 96.81 25 ASP B CA 1
ATOM 1584 C C . ASP B 1 25 ? 14.664 -13.867 -8.227 1 96.81 25 ASP B C 1
ATOM 1586 O O . ASP B 1 25 ? 14.203 -13.852 -9.367 1 96.81 25 ASP B O 1
ATOM 1590 N N . LEU B 1 26 ? 14.133 -14.492 -7.207 1 96.88 26 LEU B N 1
ATOM 1591 C CA . LEU B 1 26 ? 12.828 -15.133 -7.363 1 96.88 26 LEU B CA 1
ATOM 1592 C C . LEU B 1 26 ? 11.758 -14.109 -7.723 1 96.88 26 LEU B C 1
ATOM 1594 O O . LEU B 1 26 ? 10.891 -14.383 -8.555 1 96.88 26 LEU B O 1
ATOM 1598 N N . GLU B 1 27 ? 11.781 -12.961 -7.098 1 97.88 27 GLU B N 1
ATOM 1599 C CA . GLU B 1 27 ? 10.883 -11.867 -7.445 1 97.88 27 GLU B CA 1
ATOM 1600 C C . GLU B 1 27 ? 10.906 -11.586 -8.945 1 97.88 27 GLU B C 1
ATOM 1602 O O . GLU B 1 27 ? 9.859 -11.531 -9.594 1 97.88 27 GLU B O 1
ATOM 1607 N N . ASN B 1 28 ? 12.078 -11.43 -9.492 1 96.75 28 ASN B N 1
ATOM 1608 C CA . ASN B 1 28 ? 12.219 -11.117 -10.914 1 96.75 28 ASN B CA 1
ATOM 1609 C C . ASN B 1 28 ? 11.625 -12.211 -11.789 1 96.75 28 ASN B C 1
ATOM 1611 O O . ASN B 1 28 ? 10.953 -11.922 -12.781 1 96.75 28 ASN B O 1
ATOM 1615 N N . LYS B 1 29 ? 11.883 -13.398 -11.422 1 96.69 29 LYS B N 1
ATOM 1616 C CA . LYS B 1 29 ? 11.344 -14.531 -12.156 1 96.69 29 LYS B CA 1
ATOM 1617 C C . LYS B 1 29 ? 9.82 -14.539 -12.125 1 96.69 29 LYS B C 1
ATOM 1619 O O . LYS B 1 29 ? 9.172 -14.734 -13.156 1 96.69 29 LYS B O 1
ATOM 1624 N N . LEU B 1 30 ? 9.297 -14.289 -10.969 1 97.81 30 LEU B N 1
ATOM 1625 C CA . LEU B 1 30 ? 7.848 -14.305 -10.805 1 97.81 30 LEU B CA 1
ATOM 1626 C C . LEU B 1 30 ? 7.199 -13.148 -11.562 1 97.81 30 LEU B C 1
ATOM 1628 O O . LEU B 1 30 ? 6.152 -13.32 -12.188 1 97.81 30 LEU B O 1
ATOM 1632 N N . VAL B 1 31 ? 7.793 -12 -11.523 1 96.94 31 VAL B N 1
ATOM 1633 C CA . VAL B 1 31 ? 7.289 -10.844 -12.258 1 96.94 31 VAL B CA 1
ATOM 1634 C C . VAL B 1 31 ? 7.273 -11.148 -13.75 1 96.94 31 VAL B C 1
ATOM 1636 O O . VAL B 1 31 ? 6.27 -10.914 -14.43 1 96.94 31 VAL B O 1
ATOM 1639 N N . ASP B 1 32 ? 8.352 -11.68 -14.234 1 95.44 32 ASP B N 1
ATOM 1640 C CA . ASP B 1 32 ? 8.445 -12.031 -15.648 1 95.44 32 ASP B CA 1
ATOM 1641 C C . ASP B 1 32 ? 7.355 -13.023 -16.047 1 95.44 32 ASP B C 1
ATOM 1643 O O . ASP B 1 32 ? 6.703 -12.859 -17.078 1 95.44 32 ASP B O 1
ATOM 1647 N N . TRP B 1 33 ? 7.16 -13.961 -15.242 1 97 33 TRP B N 1
ATOM 1648 C CA . TRP B 1 33 ? 6.145 -14.961 -15.539 1 97 33 TRP B CA 1
ATOM 1649 C C . TRP B 1 33 ? 4.754 -14.344 -15.562 1 97 33 TRP B C 1
ATOM 1651 O O . TRP B 1 33 ? 3.988 -14.555 -16.5 1 97 33 TRP B O 1
ATOM 1661 N N . ILE B 1 34 ? 4.43 -13.617 -14.57 1 97.5 34 ILE B N 1
ATOM 1662 C CA . ILE B 1 34 ? 3.09 -13.055 -14.43 1 97.5 34 ILE B CA 1
ATOM 1663 C C . ILE B 1 34 ? 2.781 -12.148 -15.617 1 97.5 34 ILE B C 1
ATOM 1665 O O . ILE B 1 34 ? 1.688 -12.211 -16.188 1 97.5 34 ILE B O 1
ATOM 1669 N N . ILE B 1 35 ? 3.711 -11.375 -15.992 1 95.88 35 ILE B N 1
ATOM 1670 C CA . ILE B 1 35 ? 3.516 -10.469 -17.125 1 95.88 35 ILE B CA 1
ATOM 1671 C C . ILE B 1 35 ? 3.307 -11.266 -18.406 1 95.88 35 ILE B C 1
ATOM 1673 O O . ILE B 1 35 ? 2.396 -10.977 -19.188 1 95.88 35 ILE B O 1
ATOM 1677 N N . LEU B 1 36 ? 4.133 -12.227 -18.578 1 94.69 36 LEU B N 1
ATOM 1678 C CA . LEU B 1 36 ? 4.008 -13.062 -19.766 1 94.69 36 LEU B CA 1
ATOM 1679 C C . LEU B 1 36 ? 2.682 -13.82 -19.766 1 94.69 36 LEU B C 1
ATOM 1681 O O . LEU B 1 36 ? 2.006 -13.906 -20.797 1 94.69 36 LEU B O 1
ATOM 1685 N N . GLN B 1 37 ? 2.314 -14.367 -18.609 1 96.31 37 GLN B N 1
ATOM 1686 C CA . GLN B 1 37 ? 1.111 -15.18 -18.453 1 96.31 37 GLN B CA 1
ATOM 1687 C C . GLN B 1 37 ? -0.147 -14.352 -18.672 1 96.31 37 GLN B C 1
ATOM 1689 O O . GLN B 1 37 ? -1.087 -14.805 -19.344 1 96.31 37 GLN B O 1
ATOM 1694 N N . CYS B 1 38 ? -0.271 -13.188 -18.094 1 94.44 38 CYS B N 1
ATOM 1695 C CA . CYS B 1 38 ? -1.459 -12.344 -18.156 1 94.44 38 CYS B CA 1
ATOM 1696 C C . CYS B 1 38 ? -1.474 -11.5 -19.422 1 94.44 38 CYS B C 1
ATOM 1698 O O . CYS B 1 38 ? -2.504 -10.93 -19.781 1 94.44 38 CYS B O 1
ATOM 1700 N N . ALA B 1 39 ? -0.502 -11.32 -20.031 1 80.81 39 ALA B N 1
ATOM 1701 C CA . ALA B 1 39 ? -0.394 -10.586 -21.281 1 80.81 39 ALA B CA 1
ATOM 1702 C C . ALA B 1 39 ? -0.109 -9.109 -21.031 1 80.81 39 ALA B C 1
ATOM 1704 O O . ALA B 1 39 ? 0.254 -8.727 -19.922 1 80.81 39 ALA B O 1
ATOM 1705 N N . GLU B 1 40 ? -0.514 -8.242 -22.016 1 70.31 40 GLU B N 1
ATOM 1706 C CA . GLU B 1 40 ? 0.147 -6.949 -22.188 1 70.31 40 GLU B CA 1
ATOM 1707 C C . GLU B 1 40 ? -0.538 -5.867 -21.359 1 70.31 40 GLU B C 1
ATOM 1709 O O . GLU B 1 40 ? -0.05 -4.738 -21.281 1 70.31 40 GLU B O 1
ATOM 1714 N N . ASP B 1 41 ? -1.384 -6.262 -20.531 1 81.62 41 ASP B N 1
ATOM 1715 C CA . ASP B 1 41 ? -2.076 -5.152 -19.875 1 81.62 41 ASP B CA 1
ATOM 1716 C C . ASP B 1 41 ? -1.544 -4.926 -18.469 1 81.62 41 ASP B C 1
ATOM 1718 O O . ASP B 1 41 ? -2.057 -4.078 -17.734 1 81.62 41 ASP B O 1
ATOM 1722 N N . ILE B 1 42 ? -0.404 -5.582 -18.125 1 87.06 42 ILE B N 1
ATOM 1723 C CA . ILE B 1 42 ? 0.121 -5.426 -16.781 1 87.06 42 ILE B CA 1
ATOM 1724 C C . ILE B 1 42 ? 1.451 -4.68 -16.828 1 87.06 42 ILE B C 1
ATOM 1726 O O . ILE B 1 42 ? 2.359 -5.059 -17.562 1 87.06 42 ILE B O 1
ATOM 1730 N N . GLU B 1 43 ? 1.486 -3.615 -16.141 1 85.44 43 GLU B N 1
ATOM 1731 C CA . GLU B 1 43 ? 2.719 -2.834 -16.078 1 85.44 43 GLU B CA 1
ATOM 1732 C C . GLU B 1 43 ? 3.766 -3.521 -15.203 1 85.44 43 GLU B C 1
ATOM 1734 O O . GLU B 1 43 ? 3.449 -4.035 -14.133 1 85.44 43 GLU B O 1
ATOM 1739 N N . HIS B 1 44 ? 4.988 -3.508 -15.773 1 91.88 44 HIS B N 1
ATOM 1740 C CA . HIS B 1 44 ? 6.109 -4.074 -15.031 1 91.88 44 HIS B CA 1
ATOM 1741 C C . HIS B 1 44 ? 6.449 -3.219 -13.82 1 91.88 44 HIS B C 1
ATOM 1743 O O . HIS B 1 44 ? 6.695 -2.018 -13.945 1 91.88 44 HIS B O 1
ATOM 1749 N N . PRO B 1 45 ? 6.473 -3.854 -12.68 1 92.5 45 PRO B N 1
ATOM 1750 C CA . PRO B 1 45 ? 6.855 -3.061 -11.508 1 92.5 45 PRO B CA 1
ATOM 1751 C C . PRO B 1 45 ? 8.367 -2.854 -11.406 1 92.5 45 PRO B C 1
ATOM 1753 O O . PRO B 1 45 ? 9.141 -3.674 -11.906 1 92.5 45 PRO B O 1
ATOM 1756 N N . PRO B 1 46 ? 8.805 -1.692 -10.844 1 92.75 46 PRO B N 1
ATOM 1757 C CA . PRO B 1 46 ? 10.227 -1.608 -10.492 1 92.75 46 PRO B CA 1
ATOM 1758 C C . PRO B 1 46 ? 10.672 -2.727 -9.555 1 92.75 46 PRO B C 1
ATOM 1760 O O . PRO B 1 46 ? 9.844 -3.305 -8.844 1 92.75 46 PRO B O 1
ATOM 1763 N N . PRO B 1 47 ? 11.945 -2.984 -9.625 1 94.5 47 PRO B N 1
ATOM 1764 C CA . PRO B 1 47 ? 12.422 -4.051 -8.734 1 94.5 47 PRO B CA 1
ATOM 1765 C C . PRO B 1 47 ? 12.359 -3.664 -7.262 1 94.5 47 PRO B C 1
ATOM 1767 O O . PRO B 1 47 ? 12.383 -2.477 -6.926 1 94.5 47 PRO B O 1
ATOM 1770 N N . GLY B 1 48 ? 12.227 -4.672 -6.438 1 95.12 48 GLY B N 1
ATOM 1771 C CA . GLY B 1 48 ? 12.242 -4.449 -5 1 95.12 48 GLY B CA 1
ATOM 1772 C C . GLY B 1 48 ? 11.023 -5.023 -4.297 1 95.12 48 GLY B C 1
ATOM 1773 O O . GLY B 1 48 ? 9.914 -4.977 -4.828 1 95.12 48 GLY B O 1
ATOM 1774 N N . ARG B 1 49 ? 11.281 -5.41 -3.051 1 95.12 49 ARG B N 1
ATOM 1775 C CA . ARG B 1 49 ? 10.25 -6.062 -2.252 1 95.12 49 ARG B CA 1
ATOM 1776 C C . ARG B 1 49 ? 9.031 -5.164 -2.096 1 95.12 49 ARG B C 1
ATOM 1778 O O . ARG B 1 49 ? 7.895 -5.617 -2.242 1 95.12 49 ARG B O 1
ATOM 1785 N N . ALA B 1 50 ? 9.281 -3.92 -1.815 1 93.62 50 ALA B N 1
ATOM 1786 C CA . ALA B 1 50 ? 8.188 -2.98 -1.586 1 93.62 50 ALA B CA 1
ATOM 1787 C C . ALA B 1 50 ? 7.371 -2.766 -2.859 1 93.62 50 ALA B C 1
ATOM 1789 O O . ALA B 1 50 ? 6.141 -2.717 -2.814 1 93.62 50 ALA B O 1
ATOM 1790 N N . HIS B 1 51 ? 8.047 -2.639 -3.971 1 94.44 51 HIS B N 1
ATOM 1791 C CA . HIS B 1 51 ? 7.375 -2.457 -5.254 1 94.44 51 HIS B CA 1
ATOM 1792 C C . HIS B 1 51 ? 6.586 -3.701 -5.645 1 94.44 51 HIS B C 1
ATOM 1794 O O . HIS B 1 51 ? 5.477 -3.598 -6.172 1 94.44 51 HIS B O 1
ATOM 1800 N N . PHE B 1 52 ? 7.207 -4.84 -5.305 1 97.12 52 PHE B N 1
ATOM 1801 C CA . PHE B 1 52 ? 6.539 -6.105 -5.578 1 97.12 52 PHE B CA 1
ATOM 1802 C C . PHE B 1 52 ? 5.266 -6.234 -4.754 1 97.12 52 PHE B C 1
ATOM 1804 O O . PHE B 1 52 ? 4.215 -6.621 -5.277 1 97.12 52 PHE B O 1
ATOM 1811 N N . GLN B 1 53 ? 5.316 -5.898 -3.527 1 96.62 53 GLN B N 1
ATOM 1812 C CA . GLN B 1 53 ? 4.148 -5.922 -2.65 1 96.62 53 GLN B CA 1
ATOM 1813 C C . GLN B 1 53 ? 3.053 -4.996 -3.164 1 96.62 53 GLN B C 1
ATOM 1815 O O . GLN B 1 53 ? 1.897 -5.402 -3.299 1 96.62 53 GLN B O 1
ATOM 1820 N N . GLN B 1 54 ? 3.395 -3.846 -3.531 1 94.06 54 GLN B N 1
ATOM 1821 C CA . GLN B 1 54 ? 2.43 -2.852 -3.99 1 94.06 54 GLN B CA 1
ATOM 1822 C C . GLN B 1 54 ? 1.766 -3.289 -5.293 1 94.06 54 GLN B C 1
ATOM 1824 O O . GLN B 1 54 ? 0.565 -3.084 -5.484 1 94.06 54 GLN B O 1
ATOM 1829 N N . TRP B 1 55 ? 2.568 -3.846 -6.086 1 94.69 55 TRP B N 1
ATOM 1830 C CA . TRP B 1 55 ? 2.111 -4.312 -7.391 1 94.69 55 TRP B CA 1
ATOM 1831 C C . TRP B 1 55 ? 1.016 -5.363 -7.238 1 94.69 55 TRP B C 1
ATOM 1833 O O . TRP B 1 55 ? 0.052 -5.379 -8.008 1 94.69 55 TR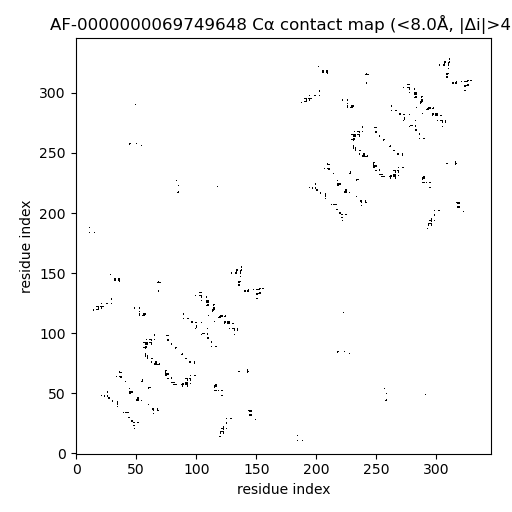P B O 1
ATOM 1843 N N . LEU B 1 56 ? 1.071 -6.152 -6.176 1 97 56 LEU B N 1
ATOM 1844 C CA . LEU B 1 56 ? 0.172 -7.285 -5.988 1 97 56 LEU B CA 1
ATOM 1845 C C . LEU B 1 56 ? -0.896 -6.965 -4.949 1 97 56 LEU B C 1
ATOM 1847 O O . LEU B 1 56 ? -1.892 -7.684 -4.832 1 97 56 LEU B O 1
ATOM 1851 N N . MET B 1 57 ? -0.777 -5.961 -4.258 1 96 57 MET B N 1
ATOM 1852 C CA . MET B 1 57 ? -1.431 -5.707 -2.975 1 96 57 MET B CA 1
ATOM 1853 C C . MET B 1 57 ? -2.941 -5.602 -3.146 1 96 57 MET B C 1
ATOM 1855 O O . MET B 1 57 ? -3.701 -6.039 -2.279 1 96 57 MET B O 1
ATOM 1859 N N . ASP B 1 58 ? -3.42 -5.09 -4.258 1 94.44 58 ASP B N 1
ATOM 1860 C CA . ASP B 1 58 ? -4.859 -4.875 -4.375 1 94.44 58 ASP B CA 1
ATOM 1861 C C . ASP B 1 58 ? -5.551 -6.102 -4.957 1 94.44 58 ASP B C 1
ATOM 1863 O O . ASP B 1 58 ? -6.77 -6.105 -5.145 1 94.44 58 ASP B O 1
ATOM 1867 N N . GLY B 1 59 ? -4.738 -7.105 -5.355 1 97.38 59 GLY B N 1
ATOM 1868 C CA . GLY B 1 59 ? -5.293 -8.383 -5.77 1 97.38 59 GLY B CA 1
ATOM 1869 C C . GLY B 1 59 ? -5.609 -8.445 -7.25 1 97.38 59 GLY B C 1
ATOM 1870 O O . GLY B 1 59 ? -5.867 -9.523 -7.793 1 97.38 59 GLY B O 1
ATOM 1871 N N . THR B 1 60 ? -5.555 -7.324 -7.934 1 96.25 60 THR B N 1
ATOM 1872 C CA . THR B 1 60 ? -5.957 -7.262 -9.336 1 96.25 60 THR B CA 1
ATOM 1873 C C . THR B 1 60 ? -5.059 -8.141 -10.195 1 96.25 60 THR B C 1
ATOM 1875 O O . THR B 1 60 ? -5.543 -8.977 -10.961 1 96.25 60 THR B O 1
ATOM 1878 N N . VAL B 1 61 ? -3.787 -7.984 -10.055 1 96.62 61 VAL B N 1
ATOM 1879 C CA . VAL B 1 61 ? -2.822 -8.75 -10.836 1 96.62 61 VAL B CA 1
ATOM 1880 C C . VAL B 1 61 ? -2.959 -10.234 -10.523 1 96.62 61 VAL B C 1
ATOM 1882 O O . VAL B 1 61 ? -2.914 -11.078 -11.422 1 96.62 61 VAL B O 1
ATOM 1885 N N . LEU B 1 62 ? -3.178 -10.547 -9.266 1 98.12 62 LEU B N 1
ATOM 1886 C CA . LEU B 1 62 ? -3.301 -11.938 -8.836 1 98.12 62 LEU B CA 1
ATOM 1887 C C . LEU B 1 62 ? -4.531 -12.594 -9.453 1 98.12 62 LEU B C 1
ATOM 1889 O O . LEU B 1 62 ? -4.465 -13.727 -9.93 1 98.12 62 LEU B O 1
ATOM 1893 N N . CYS B 1 63 ? -5.613 -11.883 -9.422 1 98.19 63 CYS B N 1
ATOM 1894 C CA . CYS B 1 63 ? -6.844 -12.398 -10.008 1 98.19 63 CYS B CA 1
ATOM 1895 C C . CYS B 1 63 ? -6.691 -12.586 -11.516 1 98.19 63 CYS B C 1
ATOM 1897 O O . CYS B 1 63 ? -7.156 -13.586 -12.07 1 98.19 63 CYS B O 1
ATOM 1899 N N . LYS B 1 64 ? -6.051 -11.664 -12.164 1 97.25 64 LYS B N 1
ATOM 1900 C CA . LYS B 1 64 ? -5.777 -11.82 -13.594 1 97.25 64 LYS B CA 1
ATOM 1901 C C . LYS B 1 64 ? -4.898 -13.039 -13.852 1 97.25 64 LYS B C 1
ATOM 1903 O O . LYS B 1 64 ? -5.125 -13.781 -14.812 1 97.25 64 LYS B O 1
ATOM 1908 N N . LEU B 1 65 ? -3.9 -13.242 -13.031 1 97.62 65 LEU B N 1
ATOM 1909 C CA . LEU B 1 65 ? -2.988 -14.367 -13.164 1 97.62 65 LEU B CA 1
ATOM 1910 C C . LEU B 1 65 ? -3.746 -15.695 -13.094 1 97.62 65 LEU B C 1
ATOM 1912 O O . LEU B 1 65 ? -3.654 -16.516 -14.016 1 97.62 65 LEU B O 1
ATOM 1916 N N . ILE B 1 66 ? -4.555 -15.898 -12.062 1 98.62 66 ILE B N 1
ATOM 1917 C CA . ILE B 1 66 ? -5.234 -17.172 -11.875 1 98.62 66 ILE B CA 1
ATOM 1918 C C . ILE B 1 66 ? -6.254 -17.391 -12.992 1 98.62 66 ILE B C 1
ATOM 1920 O O . ILE B 1 66 ? -6.406 -18.5 -13.5 1 98.62 66 ILE B O 1
ATOM 1924 N N . ASN B 1 67 ? -6.906 -16.328 -13.367 1 97.75 67 ASN B N 1
ATOM 1925 C CA . ASN B 1 67 ? -7.863 -16.438 -14.469 1 97.75 67 ASN B CA 1
ATOM 1926 C C . ASN B 1 67 ? -7.176 -16.844 -15.766 1 97.75 67 ASN B C 1
ATOM 1928 O O . ASN B 1 67 ? -7.734 -17.594 -16.562 1 97.75 67 ASN B O 1
ATOM 1932 N N . SER B 1 68 ? -6.012 -16.344 -15.977 1 97.19 68 SER B N 1
ATOM 1933 C CA . SER B 1 68 ? -5.281 -16.609 -17.219 1 97.19 68 SER B CA 1
ATOM 1934 C C . SER B 1 68 ? -4.867 -18.078 -17.297 1 97.19 68 SER B C 1
ATOM 1936 O O . SER B 1 68 ? -4.461 -18.547 -18.359 1 97.19 68 SER B O 1
ATOM 1938 N N . LEU B 1 69 ? -4.953 -18.797 -16.25 1 97.56 69 LEU B N 1
ATOM 1939 C CA . LEU B 1 69 ? -4.566 -20.203 -16.203 1 97.56 69 LEU B CA 1
ATOM 1940 C C . LEU B 1 69 ? -5.754 -21.109 -16.547 1 97.56 69 LEU B C 1
ATOM 1942 O O . LEU B 1 69 ? -5.652 -22.328 -16.469 1 97.56 69 LEU B O 1
ATOM 1946 N N . TYR B 1 70 ? -6.828 -20.469 -16.891 1 97.62 70 TYR B N 1
ATOM 1947 C CA . TYR B 1 70 ? -8.023 -21.172 -17.344 1 97.62 70 TYR B CA 1
ATOM 1948 C C . TYR B 1 70 ? -8.336 -20.859 -18.797 1 97.62 70 TYR B C 1
ATOM 1950 O O . TYR B 1 70 ? -7.984 -19.781 -19.297 1 97.62 70 TYR B O 1
ATOM 1958 N N . PRO B 1 71 ? -9.016 -21.844 -19.453 1 96.44 71 PRO B N 1
ATOM 1959 C CA . PRO B 1 71 ? -9.5 -21.5 -20.781 1 96.44 71 PRO B CA 1
ATOM 1960 C C . PRO B 1 71 ? -10.508 -20.344 -20.766 1 96.44 71 PRO B C 1
ATOM 1962 O O . PRO B 1 71 ? -11.211 -20.141 -19.781 1 96.44 71 PRO B O 1
ATOM 1965 N N . PRO B 1 72 ? -10.508 -19.609 -21.906 1 94.19 72 PRO B N 1
ATOM 1966 C CA . PRO B 1 72 ? -11.477 -18.516 -21.984 1 94.19 72 PRO B CA 1
ATOM 1967 C C . PRO B 1 72 ? -12.898 -18.969 -21.641 1 94.19 72 PRO B C 1
ATOM 1969 O O . PRO B 1 72 ? -13.344 -20.016 -22.125 1 94.19 72 PRO B O 1
ATOM 1972 N N . GLY B 1 73 ? -13.516 -18.234 -20.766 1 95.06 73 GLY B N 1
ATOM 1973 C CA . GLY B 1 73 ? -14.883 -18.562 -20.391 1 95.06 73 GLY B CA 1
ATOM 1974 C C . GLY B 1 73 ? -14.977 -19.391 -19.141 1 95.06 73 GLY B C 1
ATOM 1975 O O . GLY B 1 73 ? -16.062 -19.547 -18.562 1 95.06 73 GLY B O 1
ATOM 1976 N N . GLN B 1 74 ? -13.914 -20 -18.609 1 97.19 74 GLN B N 1
ATOM 1977 C CA . GLN B 1 74 ? -13.922 -20.859 -17.422 1 97.19 74 GLN B CA 1
ATOM 1978 C C . GLN B 1 74 ? -13.164 -20.219 -16.266 1 97.19 74 GLN B C 1
ATOM 1980 O O . GLN B 1 74 ? -12.758 -20.891 -15.328 1 97.19 74 GLN B O 1
ATOM 1985 N N . GLU B 1 75 ? -12.961 -18.969 -16.438 1 97.56 75 GLU B N 1
ATOM 1986 C CA . GLU B 1 75 ? -12.242 -18.219 -15.398 1 97.56 75 GLU B CA 1
ATOM 1987 C C . GLU B 1 75 ? -12.969 -18.281 -14.062 1 97.56 75 GLU B C 1
ATOM 1989 O O . GLU B 1 75 ? -14.188 -18.141 -14 1 97.56 75 GLU B O 1
ATOM 1994 N N . PRO B 1 76 ? -12.258 -18.469 -12.984 1 98.19 76 PRO B N 1
ATOM 1995 C CA . PRO B 1 76 ? -12.898 -18.625 -11.672 1 98.19 76 PRO B CA 1
ATOM 1996 C C . PRO B 1 76 ? -13.32 -17.297 -11.062 1 98.19 76 PRO B C 1
ATOM 1998 O O . PRO B 1 76 ? -14.148 -17.25 -10.148 1 98.19 76 PRO B O 1
ATOM 2001 N N . ILE B 1 77 ? -12.734 -16.25 -11.5 1 98.12 77 ILE B N 1
ATOM 2002 C CA . ILE B 1 77 ? -13.055 -14.938 -10.938 1 98.12 77 ILE B CA 1
ATOM 2003 C C . ILE B 1 77 ? -13.742 -14.078 -11.992 1 98.12 77 ILE B C 1
ATOM 2005 O O . ILE B 1 77 ? -13.133 -13.719 -13 1 98.12 77 ILE B O 1
ATOM 2009 N N . ALA B 1 78 ? -14.891 -13.633 -11.703 1 95.56 78 ALA B N 1
ATOM 2010 C CA . ALA B 1 78 ? -15.75 -12.992 -12.695 1 95.56 78 ALA B CA 1
ATOM 2011 C C . ALA B 1 78 ? -15.438 -11.508 -12.812 1 95.56 78 ALA B C 1
ATOM 2013 O O . ALA B 1 78 ? -15.344 -10.969 -13.914 1 95.56 78 ALA B O 1
ATOM 2014 N N . LYS B 1 79 ? -15.344 -10.883 -11.695 1 95.69 79 LYS B N 1
ATOM 2015 C CA . LYS B 1 79 ? -15.156 -9.438 -11.695 1 95.69 79 LYS B CA 1
ATOM 2016 C C . LYS B 1 79 ? -13.844 -9.047 -11.023 1 95.69 79 LYS B C 1
ATOM 2018 O O . LYS B 1 79 ? -13.578 -9.461 -9.891 1 95.69 79 LYS B O 1
ATOM 2023 N N . ILE B 1 80 ? -13.078 -8.391 -11.812 1 95.38 80 ILE B N 1
ATOM 2024 C CA . ILE B 1 80 ? -11.82 -7.863 -11.297 1 95.38 80 ILE B CA 1
ATOM 2025 C C . ILE B 1 80 ? -11.812 -6.34 -11.422 1 95.38 80 ILE B C 1
ATOM 2027 O O . ILE B 1 80 ? -12.086 -5.793 -12.492 1 95.38 80 ILE B O 1
ATOM 2031 N N . SER B 1 81 ? -11.602 -5.66 -10.32 1 92.38 81 SER B N 1
ATOM 2032 C CA . SER B 1 81 ? -11.617 -4.199 -10.352 1 92.38 81 SER B CA 1
ATOM 2033 C C . SER B 1 81 ? -10.547 -3.617 -9.438 1 92.38 81 SER B C 1
ATOM 2035 O O . SER B 1 81 ? -10.336 -4.109 -8.328 1 92.38 81 SER B O 1
ATOM 2037 N N . GLU B 1 82 ? -9.914 -2.619 -10 1 88.94 82 GLU B N 1
ATOM 2038 C CA . GLU B 1 82 ? -8.984 -1.868 -9.156 1 88.94 82 GLU B CA 1
ATOM 2039 C C . GLU B 1 82 ? -9.734 -1.026 -8.125 1 88.94 82 GLU B C 1
ATOM 2041 O O . GLU B 1 82 ? -10.773 -0.436 -8.43 1 88.94 82 GLU B O 1
ATOM 2046 N N . SER B 1 83 ? -9.258 -1.087 -6.863 1 86.94 83 SER B N 1
ATOM 2047 C CA . SER B 1 83 ? -9.891 -0.298 -5.809 1 86.94 83 SER B CA 1
ATOM 2048 C C . SER B 1 83 ? -8.867 0.129 -4.758 1 86.94 83 SER B C 1
ATOM 2050 O O . SER B 1 83 ? -7.969 -0.638 -4.41 1 86.94 83 SER B O 1
ATOM 2052 N N . LYS B 1 84 ? -9.102 1.293 -4.191 1 82.56 84 LYS B N 1
ATOM 2053 C CA . LYS B 1 84 ? -8.281 1.767 -3.08 1 82.56 84 LYS B CA 1
ATOM 2054 C C . LYS B 1 84 ? -8.883 1.351 -1.739 1 82.56 84 LYS B C 1
ATOM 2056 O O . LYS B 1 84 ? -8.25 1.512 -0.693 1 82.56 84 LYS B O 1
ATOM 2061 N N . MET B 1 85 ? -10.094 0.817 -1.863 1 83.56 85 MET B N 1
ATOM 2062 C CA . MET B 1 85 ? -10.766 0.419 -0.63 1 83.56 85 MET B CA 1
ATOM 2063 C C . MET B 1 85 ? -10.195 -0.892 -0.097 1 83.56 85 MET B C 1
ATOM 2065 O O . MET B 1 85 ? -10.172 -1.896 -0.81 1 83.56 85 MET B O 1
ATOM 2069 N N . ALA B 1 86 ? -9.859 -0.844 1.172 1 88.69 86 ALA B N 1
ATOM 2070 C CA . ALA B 1 86 ? -9.203 -1.981 1.815 1 88.69 86 ALA B CA 1
ATOM 2071 C C . ALA B 1 86 ? -10.062 -3.24 1.704 1 88.69 86 ALA B C 1
ATOM 2073 O O . ALA B 1 86 ? -9.547 -4.32 1.396 1 88.69 86 ALA B O 1
ATOM 2074 N N . PHE B 1 87 ? -11.367 -3.1 1.985 1 90.5 87 PHE B N 1
ATOM 2075 C CA . PHE B 1 87 ? -12.273 -4.246 1.969 1 90.5 87 PHE B CA 1
ATOM 2076 C C . PHE B 1 87 ? -12.273 -4.91 0.598 1 90.5 87 PHE B C 1
ATOM 2078 O O . PHE B 1 87 ? -12.211 -6.141 0.497 1 90.5 87 PHE B O 1
ATOM 2085 N N . LYS B 1 88 ? -12.273 -4.129 -0.415 1 93.88 88 LYS B N 1
ATOM 2086 C CA . LYS B 1 88 ? -12.297 -4.652 -1.777 1 93.88 88 LYS B CA 1
ATOM 2087 C C . LYS B 1 88 ? -10.969 -5.32 -2.129 1 93.88 88 LYS B C 1
ATOM 2089 O O . LYS B 1 88 ? -10.945 -6.363 -2.787 1 93.88 88 LYS B O 1
ATOM 2094 N N . GLN B 1 89 ? -9.93 -4.742 -1.699 1 94.69 89 GLN B N 1
ATOM 2095 C CA . GLN B 1 89 ? -8.609 -5.309 -1.935 1 94.69 89 GLN B CA 1
ATOM 2096 C C . GLN B 1 89 ? -8.469 -6.672 -1.264 1 94.69 89 GLN B C 1
ATOM 2098 O O . GLN B 1 89 ? -8.078 -7.648 -1.908 1 94.69 89 GLN B O 1
ATOM 2103 N N . MET B 1 90 ? -8.852 -6.777 -0.05 1 94.62 90 MET B N 1
ATOM 2104 C CA . MET B 1 90 ? -8.75 -8.023 0.698 1 94.62 90 MET B CA 1
ATOM 2105 C C . MET B 1 90 ? -9.672 -9.086 0.114 1 94.62 90 MET B C 1
ATOM 2107 O O . MET B 1 90 ? -9.336 -10.273 0.112 1 94.62 90 MET B O 1
ATOM 2111 N N . GLU B 1 91 ? -10.797 -8.656 -0.341 1 96.81 91 GLU B N 1
ATOM 2112 C CA . GLU B 1 91 ? -11.727 -9.57 -0.992 1 96.81 91 GLU B CA 1
ATOM 2113 C C . GLU B 1 91 ? -11.117 -10.188 -2.248 1 96.81 91 GLU B C 1
ATOM 2115 O O . GLU B 1 91 ? -11.188 -11.398 -2.451 1 96.81 91 GLU B O 1
ATOM 2120 N N . GLN B 1 92 ? -10.508 -9.367 -3.064 1 97.94 92 GLN B N 1
ATOM 2121 C CA . GLN B 1 92 ? -9.883 -9.867 -4.289 1 97.94 92 GLN B CA 1
ATOM 2122 C C . GLN B 1 92 ? -8.719 -10.797 -3.979 1 97.94 92 GLN B C 1
ATOM 2124 O O . GLN B 1 92 ? -8.547 -11.828 -4.637 1 97.94 92 GLN B O 1
ATOM 2129 N N . ILE B 1 93 ? -7.926 -10.438 -2.979 1 98.5 93 ILE B N 1
ATOM 2130 C CA . ILE B 1 93 ? -6.836 -11.312 -2.562 1 98.5 93 ILE B CA 1
ATOM 2131 C C . ILE B 1 93 ? -7.395 -12.672 -2.133 1 98.5 93 ILE B C 1
ATOM 2133 O O . ILE B 1 93 ? -6.879 -13.719 -2.531 1 98.5 93 ILE B O 1
ATOM 2137 N N . SER B 1 94 ? -8.492 -12.617 -1.413 1 98.44 94 SER B N 1
ATOM 2138 C CA . SER B 1 94 ? -9.125 -13.844 -0.941 1 98.44 94 SER B CA 1
ATOM 2139 C C . SER B 1 94 ? -9.656 -14.68 -2.104 1 98.44 94 SER B C 1
ATOM 2141 O O . SER B 1 94 ? -9.539 -15.906 -2.1 1 98.44 94 SER B O 1
ATOM 2143 N N . GLN B 1 95 ? -10.242 -14.047 -3.041 1 98.62 95 GLN B N 1
ATOM 2144 C CA . GLN B 1 95 ? -10.719 -14.75 -4.227 1 98.62 95 GLN B CA 1
ATOM 2145 C C . GLN B 1 95 ? -9.578 -15.461 -4.945 1 98.62 95 GLN B C 1
ATOM 2147 O O . GLN B 1 95 ? -9.719 -16.625 -5.344 1 98.62 95 GLN B O 1
ATOM 2152 N N . PHE B 1 96 ? -8.477 -14.82 -5.059 1 98.75 96 PHE B N 1
ATOM 2153 C CA . PHE B 1 96 ? -7.297 -15.438 -5.656 1 98.75 96 PHE B CA 1
ATOM 2154 C C . PHE B 1 96 ? -6.852 -16.656 -4.844 1 98.75 96 PHE B C 1
ATOM 2156 O O . PHE B 1 96 ? -6.582 -17.719 -5.402 1 98.75 96 PHE B O 1
ATOM 2163 N N . LEU B 1 97 ? -6.734 -16.438 -3.549 1 98.88 97 LEU B N 1
ATOM 2164 C CA . LEU B 1 97 ? -6.242 -17.5 -2.682 1 98.88 97 LEU B CA 1
ATOM 2165 C C . LEU B 1 97 ? -7.137 -18.734 -2.77 1 98.88 97 LEU B C 1
ATOM 2167 O O . LEU B 1 97 ? -6.648 -19.859 -2.877 1 98.88 97 LEU B O 1
ATOM 2171 N N . LYS B 1 98 ? -8.398 -18.531 -2.771 1 98.69 98 LYS B N 1
ATOM 2172 C CA . LYS B 1 98 ? -9.344 -19.625 -2.91 1 98.69 98 LYS B CA 1
ATOM 2173 C C . LYS B 1 98 ? -9.203 -20.312 -4.266 1 98.69 98 LYS B C 1
ATOM 2175 O O . LYS B 1 98 ? -9.164 -21.547 -4.348 1 98.69 98 LYS B O 1
ATOM 2180 N N . ALA B 1 99 ? -9.109 -19.547 -5.309 1 98.75 99 ALA B N 1
ATOM 2181 C CA . ALA B 1 99 ? -8.969 -20.094 -6.656 1 98.75 99 ALA B CA 1
ATOM 2182 C C . ALA B 1 99 ? -7.66 -20.875 -6.797 1 98.75 99 ALA B C 1
ATOM 2184 O O . ALA B 1 99 ? -7.613 -21.906 -7.477 1 98.75 99 ALA B O 1
ATOM 2185 N N . ALA B 1 100 ? -6.566 -20.375 -6.148 1 98.69 100 ALA B N 1
ATOM 2186 C CA . ALA B 1 100 ? -5.277 -21.047 -6.188 1 98.69 100 ALA B CA 1
ATOM 2187 C C . ALA B 1 100 ? -5.355 -22.422 -5.5 1 98.69 100 ALA B C 1
ATOM 2189 O O . ALA B 1 100 ? -4.801 -23.391 -5.996 1 98.69 100 ALA B O 1
ATOM 2190 N N . GLU B 1 101 ? -6.062 -22.391 -4.434 1 98.38 101 GLU B N 1
ATOM 2191 C CA . GLU B 1 101 ? -6.266 -23.656 -3.729 1 98.38 101 GLU B CA 1
ATOM 2192 C C . GLU B 1 101 ? -7.047 -24.656 -4.586 1 98.38 101 GLU B C 1
ATOM 2194 O O . GLU B 1 101 ? -6.668 -25.812 -4.699 1 98.38 101 GLU B O 1
ATOM 2199 N N . ILE B 1 102 ? -8.047 -24.219 -5.18 1 98.31 102 ILE B N 1
ATOM 2200 C CA . ILE B 1 102 ? -8.875 -25.047 -6.047 1 98.31 102 ILE B CA 1
ATOM 2201 C C . ILE B 1 102 ? -8.055 -25.516 -7.25 1 98.31 102 ILE B C 1
ATOM 2203 O O . ILE B 1 102 ? -8.211 -26.656 -7.711 1 98.31 102 ILE B O 1
ATOM 2207 N N . TYR B 1 103 ? -7.176 -24.672 -7.699 1 97.94 103 TYR B N 1
ATOM 2208 C CA . TYR B 1 103 ? -6.34 -24.969 -8.859 1 97.94 103 TYR B CA 1
ATOM 2209 C C . TYR B 1 103 ? -5.34 -26.078 -8.555 1 97.94 103 TYR B C 1
ATOM 2211 O O . TYR B 1 103 ? -4.855 -26.75 -9.461 1 97.94 103 TYR B O 1
ATOM 2219 N N . GLY B 1 104 ? -4.984 -26.219 -7.223 1 97.81 104 GLY B N 1
ATOM 2220 C CA . GLY B 1 104 ? -4.156 -27.359 -6.863 1 97.81 104 GLY B CA 1
ATOM 2221 C C . GLY B 1 104 ? -3.031 -27 -5.91 1 97.81 104 GLY B C 1
ATOM 2222 O O . GLY B 1 104 ? -2.246 -27.875 -5.516 1 97.81 104 GLY B O 1
ATOM 2223 N N . VAL B 1 105 ? -2.889 -25.734 -5.52 1 98.31 105 VAL B N 1
ATOM 2224 C CA . VAL B 1 105 ? -1.861 -25.344 -4.562 1 98.31 105 VAL B CA 1
ATOM 2225 C C . VAL B 1 105 ? -2.207 -25.906 -3.18 1 98.31 105 VAL B C 1
ATOM 2227 O O . VAL B 1 105 ? -3.35 -25.781 -2.729 1 98.31 105 VAL B O 1
ATOM 2230 N N . ARG B 1 106 ? -1.261 -26.547 -2.584 1 97.56 106 ARG B N 1
ATOM 2231 C CA . ARG B 1 106 ? -1.498 -27.094 -1.252 1 97.56 106 ARG B CA 1
ATOM 2232 C C . ARG B 1 106 ? -1.854 -25.984 -0.264 1 97.56 106 ARG B C 1
ATOM 2234 O O . ARG B 1 106 ? -1.267 -24.906 -0.3 1 97.56 106 ARG B O 1
ATOM 2241 N N . THR B 1 107 ? -2.703 -26.281 0.617 1 97.44 107 THR B N 1
ATOM 2242 C CA . THR B 1 107 ? -3.152 -25.328 1.624 1 97.44 107 THR B CA 1
ATOM 2243 C C . THR B 1 107 ? -1.969 -24.781 2.416 1 97.44 107 THR B C 1
ATOM 2245 O O . THR B 1 107 ? -1.942 -23.609 2.768 1 97.44 107 THR B O 1
ATOM 2248 N N . THR B 1 108 ? -0.966 -25.594 2.639 1 96.88 108 THR B N 1
ATOM 2249 C CA . THR B 1 108 ? 0.193 -25.219 3.438 1 96.88 108 THR B CA 1
ATOM 2250 C C . THR B 1 108 ? 1.049 -24.188 2.693 1 96.88 108 THR B C 1
ATOM 2252 O O . THR B 1 108 ? 1.885 -23.516 3.297 1 96.88 108 THR B O 1
ATOM 2255 N N . ASP B 1 109 ? 0.867 -24.109 1.409 1 97.38 109 ASP B N 1
ATOM 2256 C CA . ASP B 1 109 ? 1.675 -23.203 0.599 1 97.38 109 ASP B CA 1
ATOM 2257 C C . ASP B 1 109 ? 0.949 -21.891 0.367 1 97.38 109 ASP B C 1
ATOM 2259 O O . ASP B 1 109 ? 1.522 -20.953 -0.188 1 97.38 109 ASP B O 1
ATOM 2263 N N . ILE B 1 110 ? -0.315 -21.812 0.763 1 98.62 110 ILE B N 1
ATOM 2264 C CA . ILE B 1 110 ? -1.127 -20.625 0.532 1 98.62 110 ILE B CA 1
ATOM 2265 C C . ILE B 1 110 ? -0.769 -19.547 1.555 1 98.62 110 ILE B C 1
ATOM 2267 O O . ILE B 1 110 ? -0.793 -19.797 2.762 1 98.62 110 ILE B O 1
ATOM 2271 N N . PHE B 1 111 ? -0.398 -18.391 1.114 1 98.62 111 PHE B N 1
ATOM 2272 C CA . PHE B 1 111 ? -0.093 -17.297 2.039 1 98.62 111 PHE B CA 1
ATOM 2273 C C . PHE B 1 111 ? -1.368 -16.734 2.658 1 98.62 111 PHE B C 1
ATOM 2275 O O . PHE B 1 111 ? -2.463 -16.953 2.129 1 98.62 111 PHE B O 1
ATOM 2282 N N . GLN B 1 112 ? -1.309 -16.031 3.738 1 97.56 112 GLN B N 1
ATOM 2283 C CA . GLN B 1 112 ? -2.426 -15.32 4.348 1 97.56 112 GLN B CA 1
ATOM 2284 C C . GLN B 1 112 ? -2.568 -13.914 3.762 1 97.56 112 GLN B C 1
ATOM 2286 O O . GLN B 1 112 ? -1.58 -13.305 3.348 1 97.56 112 GLN B O 1
ATOM 2291 N N . THR B 1 113 ? -3.732 -13.422 3.863 1 97.56 113 THR B N 1
ATOM 2292 C CA . THR B 1 113 ? -4.004 -12.102 3.295 1 97.56 113 THR B CA 1
ATOM 2293 C C . THR B 1 113 ? -3.082 -11.055 3.9 1 97.56 113 THR B C 1
ATOM 2295 O O . THR B 1 113 ? -2.564 -10.188 3.188 1 97.56 113 THR B O 1
ATOM 2298 N N . VAL B 1 114 ? -2.756 -11.094 5.156 1 95.88 114 VAL B N 1
ATOM 2299 C CA . VAL B 1 114 ? -1.952 -10.086 5.848 1 95.88 114 VAL B CA 1
ATOM 2300 C C . VAL B 1 114 ? -0.5 -10.188 5.383 1 95.88 114 VAL B C 1
ATOM 2302 O O . VAL B 1 114 ? 0.252 -9.211 5.477 1 95.88 114 VAL B O 1
ATOM 2305 N N . ASP B 1 115 ? -0.085 -11.398 4.898 1 97 115 ASP B N 1
ATOM 2306 C CA . ASP B 1 115 ? 1.271 -11.57 4.387 1 97 115 ASP B CA 1
ATOM 2307 C C . ASP B 1 115 ? 1.541 -10.625 3.217 1 97 115 ASP B C 1
ATOM 2309 O O . ASP B 1 115 ? 2.646 -10.102 3.08 1 97 115 ASP B O 1
ATOM 2313 N N . LEU B 1 116 ? 0.492 -10.422 2.463 1 97.94 116 LEU B N 1
ATOM 2314 C CA . LEU B 1 116 ? 0.617 -9.555 1.292 1 97.94 116 LEU B CA 1
ATOM 2315 C C . LEU B 1 116 ? 0.157 -8.141 1.609 1 97.94 116 LEU B C 1
ATOM 2317 O O . LEU B 1 116 ? 0.922 -7.184 1.455 1 97.94 116 LEU B O 1
ATOM 2321 N N . TRP B 1 117 ? -0.998 -8.016 2.068 1 96.44 117 TRP B N 1
ATOM 2322 C CA . TRP B 1 117 ? -1.611 -6.695 2.182 1 96.44 117 TRP B CA 1
ATOM 2323 C C . TRP B 1 117 ? -0.829 -5.812 3.148 1 96.44 117 TRP B C 1
ATOM 2325 O O . TRP B 1 117 ? -0.631 -4.625 2.891 1 96.44 117 TRP B O 1
ATOM 2335 N N . GLU B 1 118 ? -0.373 -6.398 4.238 1 92.56 118 GLU B N 1
ATOM 2336 C CA . GLU B 1 118 ? 0.43 -5.648 5.199 1 92.56 118 GLU B CA 1
ATOM 2337 C C . GLU B 1 118 ? 1.921 -5.887 4.98 1 92.56 118 GLU B C 1
ATOM 2339 O O . GLU B 1 118 ? 2.758 -5.301 5.668 1 92.56 118 GLU B O 1
ATOM 2344 N N . GLY B 1 119 ? 2.217 -6.805 4.086 1 94.06 119 GLY B N 1
ATOM 2345 C CA . GLY B 1 119 ? 3.611 -7.094 3.787 1 94.06 119 GLY B CA 1
ATOM 2346 C C . GLY B 1 119 ? 4.312 -7.855 4.898 1 94.06 119 GLY B C 1
ATOM 2347 O O . GLY B 1 119 ? 5.531 -7.746 5.059 1 94.06 119 GLY B O 1
ATOM 2348 N N . LYS B 1 120 ? 3.631 -8.625 5.633 1 92.19 120 LYS B N 1
ATOM 2349 C CA . LYS B 1 120 ? 4.18 -9.305 6.801 1 92.19 120 LYS B CA 1
ATOM 2350 C C . LYS B 1 120 ? 5.09 -10.461 6.391 1 92.19 120 LYS B C 1
ATOM 2352 O O . LYS B 1 120 ? 6.062 -10.766 7.086 1 92.19 120 LYS B O 1
ATOM 2357 N N . ASP B 1 121 ? 4.758 -11.102 5.324 1 95.69 121 ASP B N 1
ATOM 2358 C CA . ASP B 1 121 ? 5.539 -12.25 4.883 1 95.69 121 ASP B CA 1
ATOM 2359 C C . ASP B 1 121 ? 5.527 -12.375 3.359 1 95.69 121 ASP B C 1
ATOM 2361 O O . ASP B 1 121 ? 4.863 -13.258 2.807 1 95.69 121 ASP B O 1
ATOM 2365 N N . MET B 1 122 ? 6.418 -11.633 2.746 1 96.81 122 MET B N 1
ATOM 2366 C CA . MET B 1 122 ? 6.457 -11.617 1.286 1 96.81 122 MET B CA 1
ATOM 2367 C C . MET B 1 122 ? 7.133 -12.875 0.749 1 96.81 122 MET B C 1
ATOM 2369 O O . MET B 1 122 ? 6.949 -13.234 -0.416 1 96.81 122 MET B O 1
ATOM 2373 N N . ALA B 1 123 ? 7.922 -13.555 1.605 1 97.25 123 ALA B N 1
ATOM 2374 C CA . ALA B 1 123 ? 8.477 -14.852 1.206 1 97.25 123 ALA B CA 1
ATOM 2375 C C . ALA B 1 123 ? 7.371 -15.883 1.017 1 97.25 123 ALA B C 1
ATOM 2377 O O . ALA B 1 123 ? 7.445 -16.719 0.111 1 97.25 123 ALA B O 1
ATOM 2378 N N . ALA B 1 124 ? 6.387 -15.812 1.89 1 97.81 124 ALA B N 1
ATOM 2379 C CA . ALA B 1 124 ? 5.246 -16.719 1.754 1 97.81 124 ALA B CA 1
ATOM 2380 C C . ALA B 1 124 ? 4.488 -16.453 0.458 1 97.81 124 ALA B C 1
ATOM 2382 O O . ALA B 1 124 ? 4.031 -17.375 -0.207 1 97.81 124 ALA B O 1
ATOM 2383 N N . VAL B 1 125 ? 4.387 -15.195 0.097 1 98.75 125 VAL B N 1
ATOM 2384 C CA . VAL B 1 125 ? 3.732 -14.812 -1.15 1 98.75 125 VAL B CA 1
ATOM 2385 C C . VAL B 1 125 ? 4.492 -15.406 -2.334 1 98.75 125 VAL B C 1
ATOM 2387 O O . VAL B 1 125 ? 3.891 -16 -3.23 1 98.75 125 VAL B O 1
ATOM 2390 N N . GLN B 1 126 ? 5.816 -15.258 -2.291 1 98.56 126 GLN B N 1
ATOM 2391 C CA . GLN B 1 126 ? 6.652 -15.844 -3.338 1 98.56 126 GLN B CA 1
ATOM 2392 C C . GLN B 1 126 ? 6.449 -17.359 -3.428 1 98.56 126 GLN B C 1
ATOM 2394 O O . GLN B 1 126 ? 6.312 -17.906 -4.52 1 98.56 126 GLN B O 1
ATOM 2399 N N . ARG B 1 127 ? 6.41 -18 -2.287 1 97.69 127 ARG B N 1
ATOM 2400 C CA . ARG B 1 127 ? 6.246 -19.453 -2.238 1 97.69 127 ARG B CA 1
ATOM 2401 C C . ARG B 1 127 ? 4.914 -19.875 -2.854 1 97.69 127 ARG B C 1
ATOM 2403 O O . ARG B 1 127 ? 4.855 -20.844 -3.611 1 97.69 127 ARG B O 1
ATOM 2410 N N . THR B 1 128 ? 3.865 -19.188 -2.529 1 98.75 128 THR B N 1
ATOM 2411 C CA . THR B 1 128 ? 2.553 -19.484 -3.088 1 98.75 128 THR B CA 1
ATOM 2412 C C . THR B 1 128 ? 2.568 -19.359 -4.609 1 98.75 128 THR B C 1
ATOM 2414 O O . THR B 1 128 ? 2.061 -20.234 -5.316 1 98.75 128 THR B O 1
ATOM 2417 N N . LEU B 1 129 ? 3.184 -18.328 -5.117 1 98.62 129 LEU B N 1
ATOM 2418 C CA . LEU B 1 129 ? 3.223 -18.078 -6.555 1 98.62 129 LEU B CA 1
ATOM 2419 C C . LEU B 1 129 ? 4.09 -19.109 -7.258 1 98.62 129 LEU B C 1
ATOM 2421 O O . LEU B 1 129 ? 3.756 -19.578 -8.352 1 98.62 129 LEU B O 1
ATOM 2425 N N . MET B 1 130 ? 5.164 -19.484 -6.586 1 97.94 130 MET B N 1
ATOM 2426 C CA . MET B 1 130 ? 6 -20.562 -7.113 1 97.94 130 MET B CA 1
ATOM 2427 C C . MET B 1 130 ? 5.227 -21.875 -7.184 1 97.94 130 MET B C 1
ATOM 2429 O O . MET B 1 130 ? 5.316 -22.594 -8.172 1 97.94 130 MET B O 1
ATOM 2433 N N . ALA B 1 131 ? 4.523 -22.125 -6.156 1 98.19 131 ALA B N 1
ATOM 2434 C CA . ALA B 1 131 ? 3.709 -23.344 -6.117 1 98.19 131 ALA B CA 1
ATOM 2435 C C . ALA B 1 131 ? 2.648 -23.328 -7.215 1 98.19 131 ALA B C 1
ATOM 2437 O O . ALA B 1 131 ? 2.426 -24.328 -7.887 1 98.19 131 ALA B O 1
ATOM 2438 N N . LEU B 1 132 ? 2.033 -22.234 -7.438 1 98.38 132 LEU B N 1
ATOM 2439 C CA . LEU B 1 132 ? 1.024 -22.078 -8.484 1 98.38 132 LEU B CA 1
ATOM 2440 C C . LEU B 1 132 ? 1.623 -22.344 -9.859 1 98.38 132 LEU B C 1
ATOM 2442 O O . LEU B 1 132 ? 1.046 -23.094 -10.656 1 98.38 132 LEU B O 1
ATOM 2446 N N . GLY B 1 133 ? 2.752 -21.719 -10.109 1 98 133 GLY B N 1
ATOM 2447 C CA . GLY B 1 133 ? 3.439 -21.984 -11.367 1 98 133 GLY B CA 1
ATOM 2448 C C . GLY B 1 133 ? 3.76 -23.453 -11.578 1 98 133 GLY B C 1
ATOM 2449 O O . GLY B 1 133 ? 3.582 -23.969 -12.672 1 98 133 GLY B O 1
ATOM 2450 N N . SER B 1 134 ? 4.207 -24.062 -10.516 1 97.62 134 SER B N 1
ATOM 2451 C CA . SER B 1 134 ? 4.543 -25.469 -10.586 1 97.62 134 SER B CA 1
ATOM 2452 C C . SER B 1 134 ? 3.32 -26.312 -10.93 1 97.62 134 SER B C 1
ATOM 2454 O O . SER B 1 134 ? 3.404 -27.234 -11.742 1 97.62 134 SER B O 1
ATOM 2456 N N . VAL B 1 135 ? 2.244 -26.016 -10.297 1 97.88 135 VAL B N 1
ATOM 2457 C CA . VAL B 1 135 ? 1.007 -26.734 -10.602 1 97.88 135 VAL B CA 1
ATOM 2458 C C . VAL B 1 135 ? 0.619 -26.484 -12.062 1 97.88 135 VAL B C 1
ATOM 2460 O O . VAL B 1 135 ? 0.247 -27.422 -12.773 1 97.88 135 VAL B O 1
ATOM 2463 N N . ALA B 1 136 ? 0.736 -25.297 -12.492 1 97.69 136 ALA B N 1
ATOM 2464 C CA . ALA B 1 136 ? 0.334 -24.922 -13.844 1 97.69 136 ALA B CA 1
ATOM 2465 C C . ALA B 1 136 ? 1.131 -25.703 -14.891 1 97.69 136 ALA B C 1
ATOM 2467 O O . ALA B 1 136 ? 0.562 -26.219 -15.852 1 97.69 136 ALA B O 1
ATOM 2468 N N . VAL B 1 137 ? 2.439 -25.781 -14.688 1 96.38 137 VAL B N 1
ATOM 2469 C CA . VAL B 1 137 ? 3.295 -26.469 -15.641 1 96.38 137 VAL B CA 1
ATOM 2470 C C . VAL B 1 137 ? 2.996 -27.969 -15.609 1 96.38 137 VAL B C 1
ATOM 2472 O O . VAL B 1 137 ? 3.074 -28.656 -16.641 1 96.38 137 VAL B O 1
ATOM 2475 N N . THR B 1 138 ? 2.697 -28.484 -14.445 1 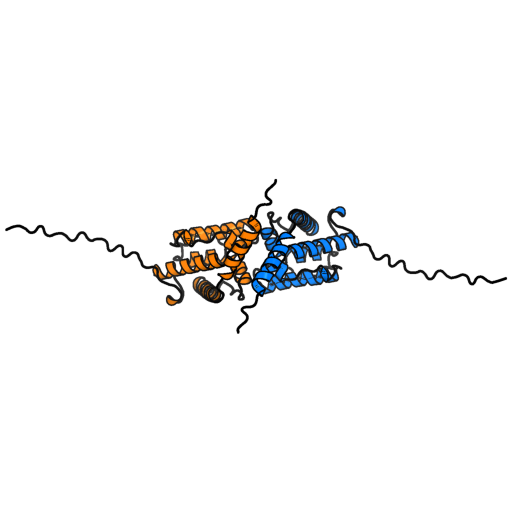96.12 138 THR B N 1
ATOM 2476 C CA . THR B 1 138 ? 2.402 -29.891 -14.273 1 96.12 138 THR B CA 1
ATOM 2477 C C . THR B 1 138 ? 1.107 -30.266 -14.984 1 96.12 138 THR B C 1
ATOM 2479 O O . THR B 1 138 ? 1.021 -31.328 -15.609 1 96.12 138 THR B O 1
ATOM 2482 N N . LYS B 1 139 ? 0.11 -29.453 -14.859 1 94.31 139 LYS B N 1
ATOM 2483 C CA . LYS B 1 139 ? -1.182 -29.719 -15.492 1 94.31 139 LYS B CA 1
ATOM 2484 C C . LYS B 1 139 ? -1.039 -29.812 -17 1 94.31 139 LYS B C 1
ATOM 2486 O O . LYS B 1 139 ? -1.751 -30.594 -17.656 1 94.31 139 LYS B O 1
ATOM 2491 N N . ASP B 1 140 ? -0.182 -29.094 -17.562 1 91.31 140 ASP B N 1
ATOM 2492 C CA . ASP B 1 140 ? 0.114 -29.125 -19 1 91.31 140 ASP B CA 1
ATOM 2493 C C . ASP B 1 140 ? -1.167 -29.047 -19.828 1 91.31 140 ASP B C 1
ATOM 2495 O O . ASP B 1 140 ? -1.385 -29.875 -20.719 1 91.31 140 ASP B O 1
ATOM 2499 N N . ASP B 1 141 ? -2.117 -28.188 -19.453 1 93.25 141 ASP B N 1
ATOM 2500 C CA . ASP B 1 141 ? -3.424 -28.094 -20.094 1 93.25 141 ASP B CA 1
ATOM 2501 C C . ASP B 1 141 ? -3.41 -27.031 -21.203 1 93.25 141 ASP B C 1
ATOM 2503 O O . ASP B 1 141 ? -4.457 -26.703 -21.766 1 93.25 141 ASP B O 1
ATOM 2507 N N . GLY B 1 142 ? -2.271 -26.453 -21.5 1 94.31 142 GLY B N 1
ATOM 2508 C CA . GLY B 1 142 ? -2.115 -25.5 -22.594 1 94.31 142 GLY B CA 1
ATOM 2509 C C . GLY B 1 142 ? -2.352 -24.062 -22.172 1 94.31 142 GLY B C 1
ATOM 2510 O O . GLY B 1 142 ? -2.221 -23.141 -22.984 1 94.31 142 GLY B O 1
ATOM 2511 N N . CYS B 1 143 ? -2.699 -23.875 -20.969 1 95.88 143 CYS B N 1
ATOM 2512 C CA . CYS B 1 143 ? -3.02 -22.516 -20.5 1 95.88 143 CYS B CA 1
ATOM 2513 C C . CYS B 1 143 ? -1.787 -21.828 -19.922 1 95.88 143 CYS B C 1
ATOM 2515 O O . CYS B 1 143 ? -1.734 -20.609 -19.859 1 95.88 143 CYS B O 1
ATOM 2517 N N . TYR B 1 144 ? -0.883 -22.609 -19.516 1 96.31 144 TYR B N 1
ATOM 2518 C CA . TYR B 1 144 ? 0.367 -22.047 -19.016 1 96.31 144 TYR B CA 1
ATOM 2519 C C . TYR B 1 144 ? 1.16 -21.391 -20.125 1 96.31 144 TYR B C 1
ATOM 2521 O O . TYR B 1 144 ? 1.309 -21.953 -21.219 1 96.31 144 TYR B O 1
ATOM 2529 N N . ARG B 1 145 ? 1.565 -20.141 -19.797 1 93.81 145 ARG B N 1
ATOM 2530 C CA . ARG B 1 145 ? 2.393 -19.391 -20.734 1 93.81 145 ARG B CA 1
ATOM 2531 C C . ARG B 1 145 ? 3.744 -19.047 -20.125 1 93.81 145 ARG B C 1
ATOM 2533 O O . ARG B 1 145 ? 3.811 -18.344 -19.109 1 93.81 145 ARG B O 1
ATOM 2540 N N . GLY B 1 146 ? 4.828 -19.547 -20.547 1 89.25 146 GLY B N 1
ATOM 2541 C CA . GLY B 1 146 ? 6.18 -19.297 -20.062 1 89.25 146 GLY B CA 1
ATOM 2542 C C . GLY B 1 146 ? 7.109 -20.484 -20.281 1 89.25 146 GLY B C 1
ATOM 2543 O O . GLY B 1 146 ? 6.754 -21.438 -20.969 1 89.25 146 GLY B O 1
ATOM 2544 N N . GLU B 1 147 ? 8.289 -20.312 -19.781 1 89.75 147 GLU B N 1
ATOM 2545 C CA . GLU B 1 147 ? 9.258 -21.391 -19.891 1 89.75 147 GLU B CA 1
ATOM 2546 C C . GLU B 1 147 ? 9.016 -22.453 -18.812 1 89.75 147 GLU B C 1
ATOM 2548 O O . GLU B 1 147 ? 9.039 -22.156 -17.625 1 89.75 147 GLU B O 1
ATOM 2553 N N . PRO B 1 148 ? 8.727 -23.641 -19.281 1 88.06 148 PRO B N 1
ATOM 2554 C CA . PRO B 1 148 ? 8.453 -24.703 -18.312 1 88.06 148 PRO B CA 1
ATOM 2555 C C . PRO B 1 148 ? 9.57 -24.859 -17.281 1 88.06 148 PRO B C 1
ATOM 2557 O O . PRO B 1 148 ? 9.328 -25.297 -16.156 1 88.06 148 PRO B O 1
ATOM 2560 N N . SER B 1 149 ? 10.773 -24.5 -17.641 1 90.12 149 SER B N 1
ATOM 2561 C CA . SER B 1 149 ? 11.938 -24.703 -16.781 1 90.12 149 SER B CA 1
ATOM 2562 C C . SER B 1 149 ? 11.945 -23.719 -15.617 1 90.12 149 SER B C 1
ATOM 2564 O O . SER B 1 149 ? 12.711 -23.875 -14.672 1 90.12 149 SER B O 1
ATOM 2566 N N . TRP B 1 150 ? 11.039 -22.781 -15.672 1 91.25 150 TRP B N 1
ATOM 2567 C CA . TRP B 1 150 ? 10.992 -21.781 -14.617 1 91.25 150 TRP B CA 1
ATOM 2568 C C . TRP B 1 150 ? 10.445 -22.391 -13.32 1 91.25 150 TRP B C 1
ATOM 2570 O O . TRP B 1 150 ? 10.703 -21.875 -12.234 1 91.25 150 TRP B O 1
ATOM 2580 N N . PHE B 1 151 ? 9.703 -23.516 -13.539 1 95.38 151 PHE B N 1
ATOM 2581 C CA . PHE B 1 151 ? 9.047 -24.109 -12.383 1 95.38 151 PHE B CA 1
ATOM 2582 C C . PHE B 1 151 ? 9.328 -25.609 -12.32 1 95.38 151 PHE B C 1
ATOM 2584 O O . PHE B 1 151 ? 9.695 -26.219 -13.328 1 95.38 151 PHE B O 1
ATOM 2591 N N . HIS B 1 152 ? 9.234 -26.125 -11.164 1 91.5 152 HIS B N 1
ATOM 2592 C CA . HIS B 1 152 ? 9.383 -27.562 -11 1 91.5 152 HIS B CA 1
ATOM 2593 C C . HIS B 1 152 ? 8.039 -28.281 -11.133 1 91.5 152 HIS B C 1
ATOM 2595 O O . HIS B 1 152 ? 7.047 -27.859 -10.523 1 91.5 152 HIS B O 1
ATOM 2601 N N . ARG B 1 153 ? 8.086 -29.375 -11.906 1 90.62 153 ARG B N 1
ATOM 2602 C CA . ARG B 1 153 ? 6.879 -30.188 -12.039 1 90.62 153 ARG B CA 1
ATOM 2603 C C . ARG B 1 153 ? 6.641 -31.031 -10.789 1 90.62 153 ARG B C 1
ATOM 2605 O O . ARG B 1 153 ? 7.586 -31.578 -10.219 1 90.62 153 ARG B O 1
ATOM 2612 N N . LYS B 1 154 ? 5.477 -31 -10.383 1 85.56 154 LYS B N 1
ATOM 2613 C CA . LYS B 1 154 ? 5.141 -31.859 -9.25 1 85.56 154 LYS B CA 1
ATOM 2614 C C . LYS B 1 154 ? 5.023 -33.312 -9.672 1 85.56 154 LYS B C 1
ATOM 2616 O O . LYS B 1 154 ? 4.559 -33.625 -10.773 1 85.56 154 LYS B O 1
ATOM 2621 N N . ALA B 1 155 ? 5.688 -34.219 -8.898 1 70.94 155 ALA B N 1
ATOM 2622 C CA . ALA B 1 155 ? 5.57 -35.656 -9.172 1 70.94 155 ALA B CA 1
ATOM 2623 C C . ALA B 1 155 ? 4.109 -36.094 -9.164 1 70.94 155 ALA B C 1
ATOM 2625 O O . ALA B 1 155 ? 3.359 -35.75 -8.242 1 70.94 155 ALA B O 1
ATOM 2626 N N . GLN B 1 156 ? 3.5 -36.188 -10.328 1 56.59 156 GLN B N 1
ATOM 2627 C CA . GLN B 1 156 ? 2.141 -36.719 -10.406 1 56.59 156 GLN B CA 1
ATOM 2628 C C . GLN B 1 156 ? 2.018 -38.031 -9.648 1 56.59 156 GLN B C 1
ATOM 2630 O O . GLN B 1 156 ? 2.934 -38.875 -9.68 1 56.59 156 GLN B O 1
ATOM 2635 N N . GLN B 1 157 ? 1.541 -38 -8.5 1 46.06 157 GLN B N 1
ATOM 2636 C CA . GLN B 1 157 ? 1.276 -39.312 -7.914 1 46.06 157 GLN B CA 1
ATOM 2637 C C . GLN B 1 157 ? 0.861 -40.312 -8.984 1 46.06 157 GLN B C 1
ATOM 2639 O O . GLN B 1 157 ? -0.125 -40.094 -9.695 1 46.06 157 GLN B O 1
ATOM 2644 N N . ASN B 1 158 ? 1.717 -40.844 -9.797 1 42.72 158 ASN B N 1
ATOM 2645 C CA . ASN B 1 158 ? 1.378 -42 -10.609 1 42.72 158 ASN B CA 1
ATOM 2646 C C . ASN B 1 158 ? 0.362 -42.906 -9.906 1 42.72 158 ASN B C 1
ATOM 2648 O O . ASN B 1 158 ? 0.677 -43.531 -8.891 1 42.72 158 ASN B O 1
ATOM 2652 N N . ARG B 1 159 ? -0.845 -42.531 -9.641 1 42.19 159 ARG B N 1
ATOM 2653 C CA . ARG B 1 159 ? -1.776 -43.625 -9.344 1 42.19 159 ARG B CA 1
ATOM 2654 C C . ARG B 1 159 ? -1.657 -44.719 -10.375 1 42.19 159 ARG B C 1
ATOM 2656 O O . ARG B 1 159 ? -2.18 -44.625 -11.484 1 42.19 159 ARG B O 1
ATOM 2663 N N . ARG B 1 160 ? -0.487 -45.25 -10.695 1 39.91 160 ARG B N 1
ATOM 2664 C CA . ARG B 1 160 ? -0.506 -46.562 -11.328 1 39.91 160 ARG B CA 1
ATOM 2665 C C . ARG B 1 160 ? -1.65 -47.406 -10.789 1 39.91 160 ARG B C 1
ATOM 2667 O O . ARG B 1 160 ? -1.728 -47.656 -9.586 1 39.91 160 ARG B O 1
ATOM 2674 N N . GLY B 1 161 ? -2.803 -47.125 -11.195 1 38.94 161 GLY B N 1
ATOM 2675 C CA . GLY B 1 161 ? -3.91 -48.031 -11.008 1 38.94 161 GLY B CA 1
ATOM 2676 C C . GLY B 1 161 ? -3.473 -49.5 -10.961 1 38.94 161 GLY B C 1
ATOM 2677 O O . GLY B 1 161 ? -2.633 -49.938 -11.758 1 38.94 161 GLY B O 1
ATOM 2678 N N . PHE B 1 162 ? -3.152 -50 -9.758 1 42.28 162 PHE B N 1
ATOM 2679 C CA . PHE B 1 162 ? -3.014 -51.438 -9.57 1 42.28 162 PHE B CA 1
ATOM 2680 C C . PHE B 1 162 ? -3.941 -52.188 -10.5 1 42.28 162 PHE B C 1
ATOM 2682 O O . PHE B 1 162 ? -5.16 -52.188 -10.32 1 42.28 162 PHE B O 1
ATOM 2689 N N . SER B 1 163 ? -3.854 -52 -11.797 1 38.66 163 SER B N 1
ATOM 2690 C CA . SER B 1 163 ? -4.559 -52.969 -12.648 1 38.66 163 SER B CA 1
ATOM 2691 C C . SER B 1 163 ? -4.469 -54.375 -12.094 1 38.66 163 SER B C 1
ATOM 2693 O O . SER B 1 163 ? -3.391 -54.844 -11.703 1 38.66 163 SER B O 1
ATOM 2695 N N . GLU B 1 164 ? -5.387 -54.781 -11.203 1 39.59 164 GLU B N 1
ATOM 2696 C CA . GLU B 1 164 ? -5.648 -56.156 -10.797 1 39.59 164 GLU B CA 1
ATOM 2697 C C . GLU B 1 164 ? -5.262 -57.156 -11.898 1 39.59 164 GLU B C 1
ATOM 2699 O O . GLU B 1 164 ? -5.812 -57.094 -13 1 39.59 164 GLU B O 1
ATOM 2704 N N . ASP B 1 165 ? -3.984 -57.375 -12.102 1 38.97 165 ASP B N 1
ATOM 2705 C CA . ASP B 1 165 ? -3.492 -58.5 -12.914 1 38.97 165 ASP B CA 1
ATOM 2706 C C . ASP B 1 165 ? -4.383 -59.719 -12.758 1 38.97 165 ASP B C 1
ATOM 2708 O O . ASP B 1 165 ? -4.719 -60.125 -11.641 1 38.97 165 ASP B O 1
ATOM 2712 N N . LYS B 1 166 ? -5.324 -59.969 -13.688 1 42.69 166 LYS B N 1
ATOM 2713 C CA . LYS B 1 166 ? -6.086 -61.219 -13.867 1 42.69 166 LYS B CA 1
ATOM 2714 C C . LYS B 1 166 ? -5.234 -62.438 -13.539 1 42.69 166 LYS B C 1
ATOM 2716 O O . LYS B 1 166 ? -4.285 -62.75 -14.258 1 42.69 166 LYS B O 1
ATOM 2721 N N . ARG B 1 167 ? -4.852 -62.688 -12.234 1 41.09 167 ARG B N 1
ATOM 2722 C CA . ARG B 1 167 ? -4.34 -63.969 -11.797 1 41.09 167 ARG B CA 1
ATOM 2723 C C . ARG B 1 167 ? -5.059 -65.125 -12.508 1 41.09 167 ARG B C 1
ATOM 2725 O O . ARG B 1 167 ? -6.281 -65.25 -12.414 1 41.09 167 ARG B O 1
ATOM 2732 N N . SER B 1 168 ? -4.66 -65.438 -13.688 1 39.22 168 SER B N 1
ATOM 2733 C CA . SER B 1 168 ? -4.938 -66.688 -14.312 1 39.22 168 SER B CA 1
ATOM 2734 C C . SER B 1 168 ? -4.883 -67.812 -13.297 1 39.22 168 SER B C 1
ATOM 2736 O O . SER B 1 168 ? -3.92 -67.938 -12.539 1 39.22 168 SER B O 1
ATOM 2738 N N . THR B 1 169 ? -6.031 -68.125 -12.609 1 40.5 169 THR B N 1
ATOM 2739 C CA . THR B 1 169 ? -6.227 -69.375 -11.852 1 40.5 169 THR B CA 1
ATOM 2740 C C . THR B 1 169 ? -5.484 -70.5 -12.492 1 40.5 169 THR B C 1
ATOM 2742 O O . THR B 1 169 ? -5.629 -70.75 -13.695 1 40.5 169 THR B O 1
ATOM 2745 N N . PRO B 1 170 ? -4.223 -70.75 -12.078 1 41.66 170 PRO B N 1
ATOM 2746 C CA . PRO B 1 170 ? -3.58 -71.938 -12.562 1 41.66 170 PRO B CA 1
ATOM 2747 C C . PRO B 1 170 ? -4.543 -73.125 -12.641 1 41.66 170 PRO B C 1
ATOM 2749 O O . PRO B 1 170 ? -5.281 -73.375 -11.688 1 41.66 170 PRO B O 1
ATOM 2752 N N . ARG B 1 171 ? -5.328 -73.312 -13.711 1 35.31 171 ARG B N 1
ATOM 2753 C CA . ARG B 1 171 ? -6.059 -74.5 -13.953 1 35.31 171 ARG B CA 1
ATOM 2754 C C . ARG B 1 171 ? -5.188 -75.75 -13.641 1 35.31 171 ARG B C 1
ATOM 2756 O O . ARG B 1 171 ? -4.148 -75.938 -14.273 1 35.31 171 ARG B O 1
ATOM 2763 N N . SER B 1 172 ? -5.027 -76.062 -12.352 1 35.75 172 SER B N 1
ATOM 2764 C CA . SER B 1 172 ? -4.613 -77.438 -12.039 1 35.75 172 SER B CA 1
ATOM 2765 C C . SER B 1 172 ? -5.25 -78.438 -12.992 1 35.75 172 SER B C 1
ATOM 2767 O O . SER B 1 172 ? -6.473 -78.625 -13.016 1 35.75 172 SER B O 1
ATOM 2769 N N . LEU B 1 173 ? -4.582 -78.625 -14.18 1 30.2 173 LEU B N 1
ATOM 2770 C CA . LEU B 1 173 ? -4.66 -80 -14.719 1 30.2 173 LEU B CA 1
ATOM 2771 C C . LEU B 1 173 ? -4.141 -81 -13.711 1 30.2 173 LEU B C 1
ATOM 2773 O O . LEU B 1 173 ? -3.215 -80.688 -12.945 1 30.2 173 LEU B O 1
#

pLDDT: mean 84.85, std 20.89, range [22.61, 98.88]

Sequence (346 aa):
MANRGPSYGLSREVQEKIEQKYDADLENKLVDWIILQCAEDIEHPPPGRAHFQQWLMDGTVLCKLINSLYPPGQEPIAKISESKMAFKQMEQISQFLKAAEIYGVRTTDIFQTVDLWEGKDMAAVQRTLMALGSVAVTKDDGCYRGEPSWFHRKAQQNRRGFSEDKRSTPRSLMANRGPSYGLSREVQEKIEQKYDADLENKLVDWIILQCAEDIEHPPPGRAHFQQWLMDGTVLCKLINSLYPPGQEPIAKISESKMAFKQMEQISQFLKAAEIYGVRTTDIFQTVDLWEGKDMAAVQRTLMALGSVAVTKDDGCYRGEPSWFHRKAQQNRRGFSEDKRSTPRSL

Organism: Rousettus aegyptiacus (NCBI:txid9407)

Nearest PDB structures (foldseek):
  1wym-assembly1_A  TM=9.608E-01  e=2.290E-13  Homo sapiens
  1ujo-assembly1_A  TM=9.171E-01  e=1.299E-12  Mus musculus
  1wyp-assembly1_A  TM=8.658E-01  e=2.175E-06  Homo sapiens
  1wyn-assembly1_A  TM=9.173E-01  e=5.462E-05  Homo sapiens
  5l0o-assembly1_B  TM=6.824E-01  e=7.949E-04  Homo sapiens

Foldseek 3Di:
DPPPDPPPVVVVVVLVVLVVLDDQVLLVLLLVQLPQLLDDPQDRFDGDLVRSLVSPQQLQSLLSNLQLLDPPPPRQDDDGDDDPDPVNSLVNNVSSLVSLVVLPQDPVLRDHSCCRNVVSHVSSVSSSSQSSLQSSLQVVPVSRGDDSVSHHHDDPPPCPVPPPPPPPPPPPD/DPPPDPPPVVVVVVLVVLVVLDDQVLLVLLLVQLDQLLDDPQDRFDGDLVRSLVSPQQLQSLLSNLQLLDPPPPRQDDDGDDDPDPVNSLVNNVSSLVSLVVLPQDPVLRDHSCCRNVVSHVSSVSSSSLSSLQSSLQVVPVSRGDDSVSHHHDDPPPCPVPPVPPPPPPPPD

Secondary structure (DSSP, 8-state):
-----THHHHHHHHHHHHHHT--HHHHHHHHHHHHHHH-TTSPPPPSSHHHHHHHHHTSHHHHHHHHHTS-TT--S---------HHHHHHHHHHHHHHHHHHT--GGGPPPHHHHHS-S-HHHHHHHHHHHHHHHHHH-SS---S-GGGSPPP-------------------/-----THHHHHHHHHHHHHHT--HHHHHHHHHHHHHHH-TTSPPPPSSHHHHHHHHHTSHHHHHHHHHTS-TT--S---------HHHHHHHHHHHHHHHHHHT--GGGPPPHHHHHS-S-HHHHHHHHHHHHHHHHHH-SS---S-GGGSPPP-------------------

Solvent-accessible surface area (backbone atoms only — not comparable to full-atom values): 20222 Å² total; per-residue (Å²): 130,84,73,78,73,76,59,66,60,59,47,43,58,50,46,50,55,39,59,65,59,46,51,70,68,56,50,53,53,50,52,54,38,47,37,60,43,53,35,90,83,55,80,83,66,63,86,52,72,63,41,49,39,60,64,42,37,41,11,46,56,48,40,45,42,60,29,38,57,32,61,92,91,61,44,85,68,86,80,82,65,91,54,90,47,64,69,58,11,53,48,35,40,47,53,32,54,52,50,42,42,73,72,62,35,54,74,89,44,54,54,55,71,56,21,46,64,67,54,65,28,57,34,41,47,51,48,27,54,50,43,44,48,11,47,43,56,51,63,64,78,76,38,62,49,75,64,66,84,80,37,61,65,60,81,65,76,74,73,68,68,78,67,78,69,80,73,72,74,75,76,78,125,130,82,75,78,74,76,57,68,59,60,48,43,57,52,45,50,55,39,59,66,58,47,51,71,69,57,48,54,51,50,52,53,37,48,36,60,41,52,35,89,83,54,80,83,67,61,86,52,72,64,42,50,40,60,64,42,38,44,11,46,56,48,40,46,41,60,29,39,59,31,60,92,91,61,43,85,67,87,80,80,65,89,57,89,46,63,70,58,12,54,48,35,39,46,52,32,52,53,50,43,42,73,72,61,36,52,74,88,44,54,56,54,70,57,22,46,65,66,54,64,29,56,33,41,46,50,49,28,52,50,43,43,47,11,46,41,57,50,63,63,78,75,39,63,49,75,64,66,84,80,39,62,66,61,81,66,77,73,72,69,68,79,68,76,70,80,74,71,71,75,73,80,122

InterPro domains:
  IPR001715 Calponin homology domain [PF00307] (26-135)
  IPR001715 Calponin homology domain [PS50021] (24-136)
  IPR001715 Calponin homology domain [SM00033] (26-132)
  IPR003096 Smooth muscle protein/calponin [PR00888] (3-17)
  IPR003096 Smooth muscle protein/calponin [PR00888] (22-35)
  IPR003096 Smooth muscle protein/calponin [PR00888] (52-67)
  IPR003096 Smooth muscle protein/calponin [PR00888] (88-104)
  IPR003096 Smooth muscle protein/calponin [PR00888] (104-119)
  IPR003096 Smooth muscle protein/calponin [PR00888] (125-139)
  IPR036872 CH domain superfamily [G3DSA:1.10.418.10] (18-159)
  IPR036872 CH domain superfamily [SSF47576] (17-154)
  IPR050606 Calponin-like [PTHR47385] (1-167)

Radius of gyration: 28.48 Å; Cα contacts (8 Å, |Δi|>4): 380; chains: 2; bounding box: 55×151×62 Å